Protein 7OIT (pdb70)

B-factor: mean 34.94, std 14.56, range [18.1, 99.19]

Nearest PDB structures (foldseek):
  7oit-assembly1_AAA  TM=1.004E+00  e=2.840E-57  Rattus norvegicus
  3ml6-assembly5_E  TM=9.877E-01  e=4.078E-42  Mus musculus
  6yah-assembly1_M  TM=8.805E-01  e=4.198E-39  Rattus norvegicus
  4en2-assembly2_A  TM=9.021E-01  e=4.829E-32  Mus musculus
  8d4c-assembly1_M  TM=8.591E-01  e=4.220E-31  Mus musculus

Solvent-accessible surface area: 14487 Å² total; per-residue (Å²): 130,120,24,164,138,60,3,154,73,225,110,24,19,0,43,0,20,1,31,6,37,0,19,7,40,25,7,65,148,55,105,71,77,61,22,43,0,49,8,94,0,16,0,79,0,74,0,8,9,50,0,61,0,107,4,5,9,0,5,68,107,79,83,167,157,19,8,19,23,52,106,34,83,30,37,146,18,9,84,104,82,70,17,122,93,114,57,29,6,2,0,44,0,12,47,19,118,16,40,0,1,124,10,109,0,58,109,117,26,60,33,0,2,129,13,62,29,84,29,104,106,63,70,158,49,65,1,45,2,65,0,44,0,75,3,72,16,124,87,94,44,90,0,73,124,3,30,0,68,2,13,4,5,152,45,20,64,29,31,124,37,136,33,149,93,43,168,28,133,53,54,63,110,84,50,5,0,3,0,106,4,165,136,4,21,0,127,105,116,6,34,1,27,6,67,0,68,23,91,95,84,124,178,91,96,68,68,38,1,29,2,64,6,26,0,53,22,4,0,2,6,2,83,11,111,86,0,76,4,96,6,78,187,77,110,19,29,7,156,81,11,69,10,72,6,59,30,22,0,109,21,32,118,2,46,4,110,36,139,154,164,35,47,66,65,22,168,62

Foldseek 3Di:
DQEDFFQDDPAWEKEKEKEKAWAFEAELVRRTPFIKIKIWIKMFTRHHGFKKKWWDKQDCVLVCLRFDWPDKDADPQWDVVCCVVPVITIGRHHHGMDTGMITMGGPPFQLQKDKNWDWDCDDVFKIKIKIKIAGADAQVWKKAFKKKKFAADLQFPDKDKDKPAADWDCDNVRNTIIGTHGIDGHGDMMMMIMMTGGDDDPDDDTDWIWIKIKIFAGSSSMDTDDMWIARPVVGDIPVSYHYYYTYIYIYDTYTYHD/DCVPDDDDDD

Radius of gyration: 23.47 Å; Cα contacts (8 Å, |Δi|>4): 688; chains: 2; bounding box: 66×58×37 Å

Secondary structure (P-SEA, 3-state):
cccccccccccccbbbbbbbbbbbcccccccccbbbbbbbbbbbbbcccccbbbbbccccccccccccccccccccccaaaaaaccccccccccccccccccccccccccccbbbbbbbbbccccbbbbbbbbbbcccccccccbbbbbbbbcccccccccccccbbbbbccccccbbbbbcccccccccbbbbbbbbcccccccccbbbbbbcccccccccccccccccccccccccccbbbbbbbbbbbcbbbbcc/cccccccccc

Sequence (268 aa):
GWRREGIKYRRNELFLDVLESVNLLMSPQGQVLSAHVSGRVVMKSYLSGMPECKFGMNDKIVIEQSIAIDDDCTFHQCVRLSKFDSERSISFIPPDGEFELMRYRTTKDIILPFRVIPLVREVGRTKLEVKVVIKSNFKPSLLAQKIEVRIPTPLNTSGVQVICMKGKAKYKASENAIVWKIKRMAGMKESQISAEIELLPTNDWARPPISMNFEVPFAPSGLKVRYLK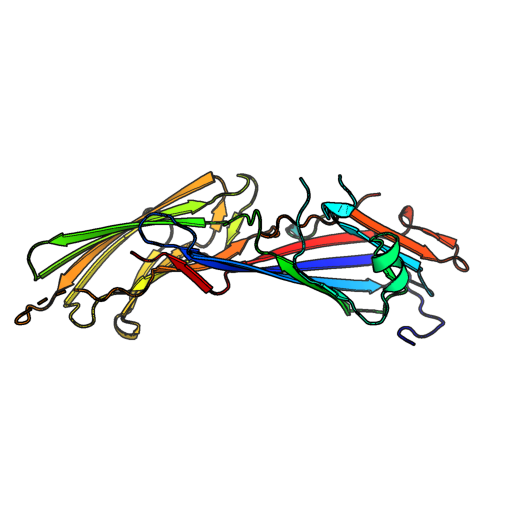VFEPKLNYSDHDVIKWVRYIGRSGIYETRCDLLAWDPLFG

Structure (mmCIF, N/CA/C/O backbone):
data_7OIT
#
_entry.id   7OIT
#
_cell.length_a   66.364
_cell.length_b   66.364
_cell.length_c   161.556
_cell.angle_alpha   90.000
_cell.angle_beta   90.000
_cell.angle_gamma   120.000
#
_symmetry.space_group_name_H-M   'P 32 2 1'
#
loop_
_entity.id
_entity.type
_entity.pdbx_description
1 polymer 'AP-2 complex subunit mu'
2 polymer 'F-BAR domain only protein 2'
3 non-polymer GLYCEROL
4 water water
#
loop_
_atom_site.group_PDB
_atom_site.id
_atom_site.type_symbol
_atom_site.label_atom_id
_atom_site.label_alt_id
_atom_site.label_comp_id
_atom_site.label_asym_id
_atom_site.label_entity_id
_atom_site.label_seq_id
_atom_site.pdbx_PDB_ins_code
_atom_site.Cartn_x
_atom_site.Cartn_y
_atom_site.Cartn_z
_atom_site.occupancy
_atom_site.B_iso_or_equiv
_atom_site.auth_seq_id
_atom_site.auth_comp_id
_atom_site.auth_asym_id
_atom_site.auth_atom_id
_atom_site.pdbx_PDB_model_num
ATOM 1 N N . GLY A 1 10 ? 40.285 9.245 -5.257 1.000 66.505 160 GLY AAA N 1
ATOM 2 C CA . GLY A 1 10 ? 40.151 10.578 -5.933 1.000 63.502 160 GLY AAA CA 1
ATOM 3 C C . GLY A 1 10 ? 40.039 11.752 -4.959 1.000 64.915 160 GLY AAA C 1
ATOM 4 O O . GLY A 1 10 ? 40.357 12.890 -5.394 1.000 67.172 160 GLY AAA O 1
ATOM 5 N N . TRP A 1 11 ? 39.638 11.515 -3.693 1.000 63.341 161 TRP AAA N 1
ATOM 6 C CA . TRP A 1 11 ? 39.206 12.576 -2.729 1.000 57.976 161 TRP AAA CA 1
ATOM 7 C C . TRP A 1 11 ? 40.293 12.944 -1.725 1.000 45.341 161 TRP AAA C 1
ATOM 8 O O . TRP A 1 11 ? 40.162 13.985 -1.017 1.000 40.329 161 TRP AAA O 1
ATOM 19 N N . ARG A 1 12 ? 41.348 12.150 -1.677 1.000 42.774 162 ARG AAA N 1
ATOM 20 C CA . ARG A 1 12 ? 42.325 12.209 -0.584 1.000 39.499 162 ARG AAA CA 1
ATOM 21 C C . ARG A 1 12 ? 43.715 11.846 -1.134 1.000 33.678 162 ARG AAA C 1
ATOM 22 O O . ARG A 1 12 ? 43.814 10.793 -1.738 1.000 37.501 162 ARG AAA O 1
ATOM 30 N N . ARG A 1 13 ? 44.716 12.681 -0.866 1.000 37.347 163 ARG AAA N 1
ATOM 31 C CA . ARG A 1 13 ? 46.130 12.404 -1.218 1.000 42.408 163 ARG AAA CA 1
ATOM 32 C C . ARG A 1 13 ? 46.679 11.337 -0.272 1.000 43.394 163 ARG AAA C 1
ATOM 33 O O . ARG A 1 13 ? 46.204 11.209 0.883 1.000 39.825 163 ARG AAA O 1
ATOM 41 N N . GLU A 1 14 ? 47.650 10.577 -0.763 1.000 43.395 164 GLU AAA N 1
ATOM 42 C CA . GLU A 1 14 ? 48.399 9.579 0.026 1.000 42.419 164 GLU AAA CA 1
ATOM 43 C C . GLU A 1 14 ? 49.373 10.328 0.922 1.000 37.915 164 GLU AAA C 1
ATOM 44 O O . GLU A 1 14 ? 49.733 11.468 0.595 1.000 40.382 164 GLU AAA O 1
ATOM 50 N N . GLY A 1 15 ? 49.762 9.723 2.039 1.000 38.649 165 GLY AAA N 1
ATOM 51 C CA . GLY A 1 15 ? 50.844 10.248 2.889 1.000 40.080 165 GLY AAA CA 1
ATOM 52 C C . GLY A 1 15 ? 50.410 11.282 3.910 1.000 40.530 165 GLY AAA C 1
ATOM 53 O O . GLY A 1 15 ? 51.315 11.932 4.509 1.000 37.967 165 GLY AAA O 1
ATOM 54 N N . ILE A 1 16 ? 49.106 11.465 4.147 1.000 34.381 166 ILE AAA N 1
ATOM 55 C CA . ILE A 1 16 ? 48.629 12.413 5.210 1.000 33.305 166 ILE AAA CA 1
ATOM 56 C C . ILE A 1 16 ? 49.033 11.877 6.588 1.000 29.786 166 ILE AAA C 1
ATOM 57 O O . ILE A 1 16 ? 48.804 10.681 6.878 1.000 31.292 166 ILE AAA O 1
ATOM 62 N N . LYS A 1 17 ? 49.601 12.743 7.418 1.000 34.664 167 LYS AAA N 1
ATOM 63 C CA . LYS A 1 17 ? 50.005 12.356 8.792 1.000 39.221 167 LYS AAA CA 1
ATOM 64 C C . LYS A 1 17 ? 49.592 13.447 9.757 1.000 33.359 167 LYS AAA C 1
ATOM 65 O O . LYS A 1 17 ? 49.888 14.634 9.490 1.000 36.912 167 LYS AAA O 1
ATOM 71 N N . TYR A 1 18 ? 48.908 13.054 10.826 1.000 33.190 168 TYR AAA N 1
ATOM 72 C CA . TYR A 1 18 ? 48.634 13.918 11.991 1.000 33.362 168 TYR AAA CA 1
ATOM 73 C C . TYR A 1 18 ? 49.102 13.206 13.252 1.000 29.403 168 TYR AAA C 1
ATOM 74 O O . TYR A 1 18 ? 48.905 12.017 13.374 1.000 34.023 168 TYR AAA O 1
ATOM 83 N N . ARG A 1 19 ? 49.678 13.972 14.177 1.000 36.024 169 ARG AAA N 1
ATOM 84 C CA . ARG A 1 19 ? 50.056 13.536 15.550 1.000 39.586 169 ARG AAA CA 1
ATOM 85 C C . ARG A 1 19 ? 48.772 13.240 16.348 1.000 36.594 169 ARG AAA C 1
ATOM 86 O O . ARG A 1 19 ? 48.754 12.337 17.185 1.000 35.563 169 ARG AAA O 1
ATOM 94 N N . ARG A 1 20 ? 47.694 13.970 16.058 1.000 34.752 170 ARG AAA N 1
ATOM 95 C CA . ARG A 1 20 ? 46.413 13.876 16.811 1.000 31.876 170 ARG AAA CA 1
ATOM 96 C C . ARG A 1 20 ? 45.282 13.533 15.813 1.000 26.332 170 ARG AAA C 1
ATOM 97 O O . ARG A 1 20 ? 44.931 14.415 15.005 1.000 31.090 170 ARG AAA O 1
ATOM 105 N N . ASN A 1 21 ? 44.841 12.288 15.798 1.000 28.009 171 ASN AAA N 1
ATOM 106 C CA . ASN A 1 21 ? 43.720 11.821 14.953 1.000 26.406 171 ASN AAA CA 1
ATOM 107 C C . ASN A 1 21 ? 42.414 12.268 15.636 1.000 23.841 171 ASN AAA C 1
ATOM 108 O O . ASN A 1 21 ? 42.121 11.816 16.768 1.000 25.155 171 ASN AAA O 1
ATOM 113 N N . GLU A 1 22 ? 41.633 13.081 14.930 1.000 24.844 172 GLU AAA N 1
ATOM 114 C CA . GLU A 1 22 ? 40.460 13.737 15.548 1.000 23.569 172 GLU AAA CA 1
ATOM 115 C C . GLU A 1 22 ? 39.454 14.083 14.456 1.000 22.585 172 GLU AAA C 1
ATOM 116 O O . GLU A 1 22 ? 39.857 14.344 13.289 1.000 23.296 172 GLU AAA O 1
ATOM 122 N N . LEU A 1 23 ? 38.169 14.065 14.823 1.000 22.883 173 LEU AAA N 1
ATOM 123 C CA . LEU A 1 23 ? 37.127 14.448 13.847 1.000 20.764 173 LEU AAA CA 1
ATOM 124 C C . LEU A 1 23 ? 36.002 15.133 14.600 1.000 21.065 173 LEU AAA C 1
ATOM 125 O O . LEU A 1 23 ? 35.808 14.895 15.804 1.000 20.399 173 LEU AAA O 1
ATOM 130 N N . PHE A 1 24 ? 35.282 15.936 13.842 1.000 21.522 174 PHE AAA N 1
ATOM 131 C CA . PHE A 1 24 ? 34.146 16.757 14.310 1.000 22.093 174 PHE AAA CA 1
ATOM 132 C C . PHE A 1 24 ? 32.996 16.611 13.304 1.000 21.301 174 PHE AAA C 1
ATOM 133 O O . PHE A 1 24 ? 33.229 16.835 12.095 1.000 24.371 174 PHE AAA O 1
ATOM 141 N N . LEU A 1 25 ? 31.808 16.235 13.783 1.000 20.825 175 LEU AAA N 1
ATOM 142 C CA . LEU A 1 25 ? 30.599 16.137 12.961 1.000 19.898 175 LEU AAA CA 1
A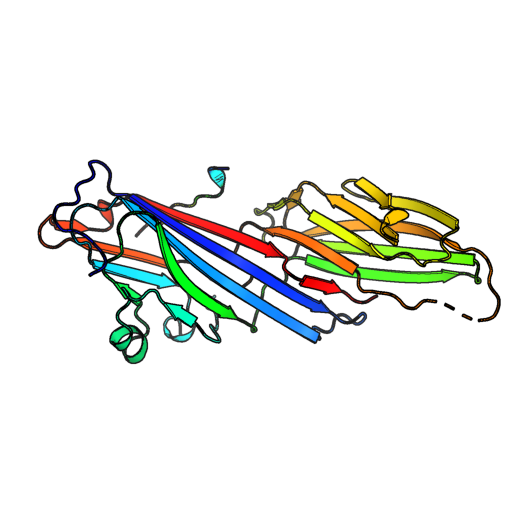TOM 143 C C . LEU A 1 25 ? 29.660 17.251 13.383 1.000 21.034 175 LEU AAA C 1
ATOM 144 O O . LEU A 1 25 ? 29.338 17.335 14.581 1.000 22.316 175 LEU AAA O 1
ATOM 149 N N . ASP A 1 26 ? 29.191 18.017 12.415 1.000 21.356 176 ASP AAA N 1
ATOM 150 C CA . ASP A 1 26 ? 28.262 19.154 12.646 1.000 22.279 176 ASP AAA CA 1
ATOM 151 C C . ASP A 1 26 ? 26.947 18.780 11.960 1.000 20.529 176 ASP AAA C 1
ATOM 152 O O . ASP A 1 26 ? 26.945 18.589 10.741 1.000 22.407 176 ASP AAA O 1
ATOM 157 N N . VAL A 1 27 ? 25.893 18.653 12.725 1.000 20.345 177 VAL AAA N 1
ATOM 158 C CA . VAL A 1 27 ? 24.537 18.350 12.256 1.000 18.648 177 VAL AAA CA 1
ATOM 159 C C . VAL A 1 27 ? 23.784 19.675 12.252 1.000 21.708 177 VAL AAA C 1
ATOM 160 O O . VAL A 1 27 ? 23.540 20.208 13.359 1.000 22.191 177 VAL AAA O 1
ATOM 164 N N . LEU A 1 28 ? 23.525 20.201 11.062 1.000 19.831 178 LEU AAA N 1
ATOM 165 C CA . LEU A 1 28 ? 22.999 21.560 10.858 1.000 19.603 178 LEU AAA CA 1
ATOM 166 C C . LEU A 1 28 ? 21.630 21.435 10.218 1.000 18.627 178 LEU AAA C 1
ATOM 167 O O . LEU A 1 28 ? 21.517 20.918 9.095 1.000 19.624 178 LEU AAA O 1
ATOM 172 N N . GLU A 1 29 ? 20.593 21.925 10.923 1.000 18.527 179 GLU AAA N 1
ATOM 173 C CA . GLU A 1 29 ? 19.225 21.734 10.430 1.000 18.968 179 GLU AAA CA 1
ATOM 174 C C . GLU A 1 29 ? 18.480 23.072 10.463 1.000 19.535 179 GLU AAA C 1
ATOM 175 O O . GLU A 1 29 ? 18.676 23.845 11.386 1.000 21.534 179 GLU AAA O 1
ATOM 181 N N . SER A 1 30 ? 17.617 23.224 9.487 1.000 19.919 180 SER AAA N 1
ATOM 182 C CA . SER A 1 30 ? 16.643 24.335 9.397 1.000 22.125 180 SER AAA CA 1
ATOM 183 C C . SER A 1 30 ? 15.248 23.740 9.535 1.000 20.428 180 SER AAA C 1
ATOM 184 O O . SER A 1 30 ? 14.860 22.853 8.747 1.000 20.607 180 SER AAA O 1
ATOM 187 N N . VAL A 1 31 ? 14.474 24.215 10.518 1.000 20.413 181 VAL AAA N 1
ATOM 188 C CA . VAL A 1 31 ? 13.109 23.710 10.727 1.000 18.719 181 VAL AAA CA 1
ATOM 189 C C . VAL A 1 31 ? 12.115 24.802 10.261 1.000 18.947 181 VAL AAA C 1
ATOM 190 O O . VAL A 1 31 ? 12.284 25.994 10.580 1.000 20.467 181 VAL AAA O 1
ATOM 194 N N . ASN A 1 32 ? 11.162 24.331 9.496 1.000 20.174 182 ASN AAA N 1
ATOM 195 C CA . ASN A 1 32 ? 10.180 25.202 8.797 1.000 20.583 182 ASN AAA CA 1
ATOM 196 C C . ASN A 1 32 ? 8.789 24.775 9.191 1.000 18.363 182 ASN AAA C 1
ATOM 197 O O . ASN A 1 32 ? 8.544 23.575 9.295 1.000 19.308 182 ASN AAA O 1
ATOM 202 N N . LEU A 1 33 ? 7.874 25.750 9.352 1.000 20.394 183 LEU AAA N 1
ATOM 203 C CA . LEU A 1 33 ? 6.511 25.486 9.792 1.000 19.415 183 LEU AAA CA 1
ATOM 204 C C . LEU A 1 33 ? 5.589 26.557 9.209 1.000 18.518 183 LEU AAA C 1
ATOM 205 O O . LEU A 1 33 ? 5.967 27.715 9.181 1.000 21.401 183 LEU AAA O 1
ATOM 210 N N . LEU A 1 34 ? 4.406 26.101 8.818 1.000 20.576 184 LEU AAA N 1
ATOM 211 C CA . LEU A 1 34 ? 3.217 26.994 8.676 1.000 22.093 184 LEU AAA CA 1
ATOM 212 C C . LEU A 1 34 ? 2.119 26.368 9.496 1.000 20.095 184 LEU AAA C 1
ATOM 213 O O . LEU A 1 34 ? 1.655 25.246 9.197 1.000 21.014 184 LEU AAA O 1
ATOM 218 N N . MET A 1 35 ? 1.683 27.084 10.537 1.000 21.821 185 MET AAA N 1
ATOM 219 C CA . MET A 1 35 ? 0.634 26.622 11.449 1.000 21.980 185 MET AAA CA 1
ATOM 220 C C . MET A 1 35 ? -0.631 27.505 11.276 1.000 21.207 185 MET AAA C 1
ATOM 221 O O . MET A 1 35 ? -0.490 28.741 11.159 1.000 24.872 185 MET AAA O 1
ATOM 226 N N . SER A 1 36 ? -1.779 26.859 11.266 1.000 26.776 186 SER AAA N 1
ATOM 227 C CA . SER A 1 36 ? -3.096 27.558 11.217 1.000 30.036 186 SER AAA CA 1
ATOM 228 C C . SER A 1 36 ? -3.338 28.212 12.569 1.000 36.733 186 SER AAA C 1
ATOM 229 O O . SER A 1 36 ? -2.681 27.895 13.554 1.000 33.358 186 SER AAA O 1
ATOM 232 N N . PRO A 1 37 ? -4.298 29.149 12.668 1.000 38.242 187 PRO AAA N 1
ATOM 233 C CA . PRO A 1 37 ? -4.667 29.684 13.978 1.000 41.472 187 PRO AAA CA 1
ATOM 234 C C . PRO A 1 37 ? -5.318 28.609 14.866 1.000 40.100 187 PRO AAA C 1
ATOM 235 O O . PRO A 1 37 ? -5.279 28.808 16.042 1.000 55.353 187 PRO AAA O 1
ATOM 239 N N . GLN A 1 38 ? -5.848 27.515 14.318 1.000 44.787 188 GLN AAA N 1
ATOM 240 C CA . GLN A 1 38 ? -6.471 26.426 15.127 1.000 49.874 188 GLN AAA CA 1
ATOM 241 C C . GLN A 1 38 ? -5.422 25.377 15.534 1.000 50.611 188 GLN AAA C 1
ATOM 242 O O . GLN A 1 38 ? -5.847 24.263 15.887 1.000 46.617 188 GLN AAA O 1
ATOM 248 N N . GLY A 1 39 ? -4.119 25.690 15.474 1.000 43.813 189 GLY AAA N 1
ATOM 249 C CA . GLY A 1 39 ? -3.041 24.730 15.786 1.000 41.735 189 GLY AAA CA 1
ATOM 250 C C . GLY A 1 39 ? -3.007 23.547 14.823 1.000 39.309 189 GLY AAA C 1
ATOM 251 O O . GLY A 1 39 ? -2.559 22.464 15.239 1.000 35.995 189 GLY AAA O 1
ATOM 252 N N . GLN A 1 40 ? -3.401 23.719 13.557 1.000 33.765 190 GLN AAA N 1
ATOM 253 C CA . GLN A 1 40 ? -3.205 22.668 12.539 1.000 34.943 190 GLN AAA CA 1
ATOM 254 C C . GLN A 1 40 ? -1.879 22.915 11.794 1.000 27.374 190 GLN AAA C 1
ATOM 255 O O . GLN A 1 40 ? -1.656 24.007 11.304 1.000 27.728 190 GLN AAA O 1
ATOM 261 N N . VAL A 1 41 ? -1.045 21.892 11.663 1.000 27.807 191 VAL AAA N 1
ATOM 262 C CA . VAL A 1 41 ? 0.200 22.055 10.862 1.000 24.993 191 VAL AAA CA 1
ATOM 263 C C . VAL A 1 41 ? -0.227 22.062 9.384 1.000 23.687 191 VAL AAA C 1
ATOM 264 O O . VAL A 1 41 ? -0.660 20.984 8.880 1.000 26.540 191 VAL AAA O 1
ATOM 268 N N . LEU A 1 42 ? -0.053 23.179 8.711 1.000 23.816 192 LEU AAA N 1
ATOM 269 C CA . LEU A 1 42 ? -0.374 23.237 7.272 1.000 23.810 192 LEU AAA CA 1
ATOM 270 C C . LEU A 1 42 ? 0.824 22.718 6.463 1.000 25.141 192 LEU AAA C 1
ATOM 271 O O . LEU A 1 42 ? 0.616 22.040 5.424 1.000 24.544 192 LEU AAA O 1
ATOM 276 N N . SER A 1 43 ? 2.030 22.989 6.939 1.000 22.618 193 SER AAA N 1
ATOM 277 C CA . SER A 1 43 ? 3.263 22.483 6.294 1.000 21.946 193 SER AAA CA 1
ATOM 278 C C . SER A 1 43 ? 4.353 22.468 7.337 1.000 21.874 193 SER AAA C 1
ATOM 279 O O . SER A 1 43 ? 4.319 23.298 8.241 1.000 21.692 193 SER AAA O 1
ATOM 282 N N . ALA A 1 44 ? 5.293 21.535 7.193 1.000 22.647 194 ALA AAA N 1
ATOM 283 C CA . ALA A 1 44 ? 6.499 21.560 8.009 1.000 19.267 194 ALA AAA CA 1
ATOM 284 C C . ALA A 1 44 ? 7.554 20.724 7.310 1.000 19.629 194 ALA AAA C 1
ATOM 285 O O . ALA A 1 44 ? 7.233 19.652 6.803 1.000 23.266 194 ALA AAA O 1
ATOM 287 N N . HIS A 1 45 ? 8.786 21.131 7.414 1.000 20.594 195 HIS AAA N 1
ATOM 288 C CA . HIS A 1 45 ? 9.883 20.246 6.982 1.000 19.653 195 HIS AAA CA 1
ATOM 289 C C . HIS A 1 45 ? 11.146 20.682 7.690 1.000 19.085 195 HIS AAA C 1
ATOM 290 O O . HIS A 1 45 ? 11.299 21.873 8.109 1.000 19.684 195 HIS AAA O 1
ATOM 297 N N . VAL A 1 46 ? 12.111 19.770 7.647 1.000 19.369 196 VAL AAA N 1
ATOM 298 C CA . VAL A 1 46 ? 13.495 20.013 8.052 1.000 19.577 196 VAL AAA CA 1
ATOM 299 C C . VAL A 1 46 ? 14.409 19.781 6.841 1.000 20.029 196 VAL AAA C 1
ATOM 300 O O . VAL A 1 46 ? 14.259 18.712 6.238 1.000 21.854 196 VAL AAA O 1
ATOM 304 N N . SER A 1 47 ? 15.277 20.748 6.590 1.000 20.032 197 SER AAA N 1
ATOM 305 C CA . SER A 1 47 ? 16.419 20.649 5.659 1.000 20.992 197 SER AAA CA 1
ATOM 306 C C . SER A 1 47 ? 17.645 20.439 6.517 1.000 20.599 197 SER AAA C 1
ATOM 307 O O . SER A 1 47 ? 17.905 21.312 7.334 1.000 22.163 197 SER AAA O 1
ATOM 310 N N . GLY A 1 48 ? 18.368 19.325 6.313 1.000 20.756 198 GLY AAA N 1
ATOM 311 C CA . GLY A 1 48 ? 19.573 19.096 7.114 1.000 20.581 198 GLY AAA CA 1
ATOM 312 C C . GLY A 1 48 ? 20.825 18.800 6.306 1.000 21.016 198 GLY AAA C 1
ATOM 313 O O . GLY A 1 48 ? 20.733 18.418 5.138 1.000 20.962 198 GLY AAA O 1
ATOM 314 N N . ARG A 1 49 ? 21.955 18.970 6.949 1.000 21.023 199 ARG AAA N 1
ATOM 315 C CA . ARG A 1 49 ? 23.210 18.462 6.391 1.000 22.091 199 ARG AAA CA 1
ATOM 316 C C . ARG A 1 49 ? 2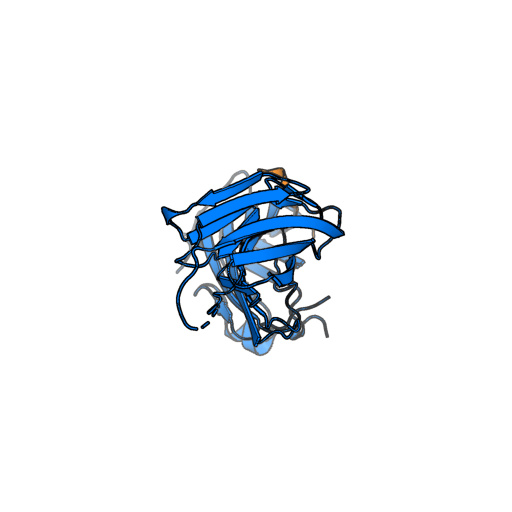4.131 18.064 7.516 1.000 22.418 199 ARG AAA C 1
ATOM 317 O O . ARG A 1 49 ? 24.036 18.558 8.647 1.000 21.383 199 ARG AAA O 1
ATOM 325 N N . VAL A 1 50 ? 25.003 17.112 7.183 1.000 19.660 200 VAL AAA N 1
ATOM 326 C CA . VAL A 1 50 ? 26.092 16.707 8.109 1.000 19.074 200 VAL AAA CA 1
ATOM 327 C C . VAL A 1 50 ? 27.413 17.159 7.491 1.000 18.824 200 VAL AAA C 1
ATOM 328 O O . VAL A 1 50 ? 27.735 16.727 6.334 1.000 21.054 200 VAL AAA O 1
ATOM 332 N N . VAL A 1 51 ? 28.145 17.988 8.197 1.000 19.996 201 VAL AAA N 1
ATOM 333 C CA . VAL A 1 51 ? 29.498 18.431 7.806 1.000 22.872 201 VAL AAA CA 1
ATOM 334 C C . VAL A 1 51 ? 30.490 17.657 8.658 1.000 22.594 201 VAL AAA C 1
ATOM 335 O O . VAL A 1 51 ? 30.361 17.656 9.891 1.000 21.705 201 VAL AAA O 1
ATOM 339 N N . MET A 1 52 ? 31.494 17.083 8.005 1.000 22.048 202 MET AAA N 1
ATOM 340 C CA . MET A 1 52 ? 32.548 16.347 8.719 1.000 21.814 202 MET AAA CA 1
ATOM 341 C C . MET A 1 52 ? 33.844 17.127 8.537 1.000 23.396 202 MET AAA C 1
ATOM 342 O O . MET A 1 52 ? 34.150 17.563 7.403 1.000 23.993 202 MET AAA O 1
ATOM 347 N N . LYS A 1 53 ? 34.530 17.391 9.628 1.000 23.106 203 LYS AAA N 1
ATOM 348 C CA . LYS A 1 53 ? 35.882 17.998 9.592 1.000 24.037 203 LYS AAA CA 1
ATOM 349 C C . LYS A 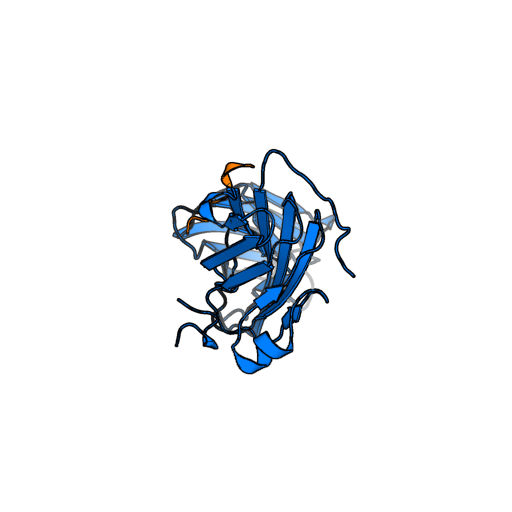1 53 ? 36.794 16.989 10.261 1.000 25.915 203 LYS AAA C 1
ATOM 350 O O . LYS A 1 53 ? 36.547 16.624 11.420 1.000 25.399 203 LYS AAA O 1
ATOM 356 N N . SER A 1 54 ? 37.782 16.461 9.538 1.000 26.057 204 SER AAA N 1
ATOM 357 C CA . SER A 1 54 ? 38.662 15.444 10.154 1.000 27.327 204 SER AAA CA 1
ATOM 358 C C . SER A 1 54 ? 40.136 15.707 9.856 1.000 26.226 204 SER AAA C 1
ATOM 359 O O . SER A 1 54 ? 40.462 16.284 8.811 1.000 27.506 204 SER AAA O 1
ATOM 362 N N . TYR A 1 55 ? 40.946 15.245 10.807 1.000 26.263 205 TYR AAA N 1
ATOM 363 C CA . TYR A 1 55 ? 42.428 15.259 10.783 1.000 29.562 205 TYR AAA CA 1
ATOM 364 C C . TYR A 1 55 ? 42.789 13.822 11.079 1.000 25.610 205 TYR AAA C 1
ATOM 365 O O . TYR A 1 55 ? 42.958 13.502 12.262 1.000 25.996 205 TYR AAA O 1
ATOM 374 N N . LEU A 1 56 ? 42.689 12.971 10.081 1.000 26.326 206 LEU AAA N 1
ATOM 375 C CA . LEU A 1 56 ? 42.944 11.526 10.250 1.000 26.073 206 LEU AAA CA 1
ATOM 376 C C . LEU A 1 56 ? 44.160 11.139 9.406 1.000 26.732 206 LEU AAA C 1
ATOM 377 O O . LEU A 1 56 ? 44.200 11.458 8.247 1.000 28.962 206 LEU AAA O 1
ATOM 382 N N . SER A 1 57 ? 45.117 10.457 10.014 1.000 28.303 207 SER AAA N 1
ATOM 383 C CA . SER A 1 57 ? 46.307 9.935 9.292 1.000 28.498 207 SER AAA CA 1
ATOM 384 C C . SER A 1 57 ? 45.903 8.913 8.229 1.000 28.154 207 SER AAA C 1
ATOM 385 O O . SER A 1 57 ? 45.000 8.063 8.456 1.000 26.770 207 SER AAA O 1
ATOM 388 N N . GLY A 1 58 ? 46.621 8.892 7.101 1.000 30.441 208 GLY AAA N 1
ATOM 389 C CA . GLY A 1 58 ? 46.498 7.782 6.145 1.000 31.220 208 GLY AAA CA 1
ATOM 390 C C . GLY A 1 58 ? 45.205 7.828 5.345 1.000 28.471 208 GLY AAA C 1
ATOM 391 O O . GLY A 1 58 ? 44.830 8.920 4.919 1.000 29.104 208 GLY AAA O 1
ATOM 392 N N . MET A 1 59 ? 44.585 6.670 5.144 1.000 27.391 209 MET AAA N 1
ATOM 393 C CA . MET A 1 59 ? 43.467 6.443 4.212 1.000 31.565 209 MET AAA CA 1
ATOM 394 C C . MET A 1 59 ? 42.410 5.696 5.006 1.000 31.211 209 MET AAA C 1
ATOM 395 O O . MET A 1 59 ? 42.116 4.530 4.778 1.000 31.339 209 MET AAA O 1
ATOM 400 N N . PRO A 1 60 ? 41.791 6.401 5.986 1.000 28.661 210 PRO AAA N 1
ATOM 401 C CA . PRO A 1 60 ? 40.848 5.766 6.903 1.000 28.453 210 PRO AAA CA 1
ATOM 402 C C . PRO A 1 60 ? 39.538 5.379 6.208 1.000 30.762 210 PRO AAA C 1
ATOM 403 O O . PRO A 1 60 ? 38.896 6.222 5.544 1.000 29.285 210 PRO AAA O 1
ATOM 407 N N . GLU A 1 61 ? 39.121 4.146 6.457 1.000 26.921 211 GLU AAA N 1
ATOM 408 C CA . GLU A 1 61 ? 37.812 3.595 6.068 1.000 28.615 211 GLU AAA CA 1
ATOM 409 C C . GLU A 1 61 ? 36.802 3.942 7.154 1.000 28.212 211 GLU AAA C 1
ATOM 410 O O . GLU A 1 61 ? 36.946 3.509 8.313 1.000 27.063 211 GLU AAA O 1
ATOM 416 N N . CYS A 1 62 ? 35.806 4.751 6.802 1.000 25.542 212 CYS AAA N 1
ATOM 417 C CA . CYS A 1 62 ? 34.856 5.275 7.812 1.000 24.758 212 CYS AAA CA 1
ATOM 418 C C . CYS A 1 62 ? 33.447 4.749 7.587 1.000 26.153 212 CYS AAA C 1
ATOM 419 O O . CYS A 1 62 ? 33.067 4.437 6.449 1.000 26.155 212 CYS AAA O 1
ATOM 422 N N . LYS A 1 63 ? 32.664 4.689 8.658 1.000 25.325 213 LYS AAA N 1
ATOM 423 C CA . LYS A 1 63 ? 31.230 4.357 8.599 1.000 25.809 213 LYS AAA CA 1
ATOM 424 C C . LYS A 1 63 ? 30.465 5.319 9.488 1.000 28.448 213 LYS AAA C 1
ATOM 425 O O . LYS A 1 63 ? 30.876 5.534 10.645 1.000 25.636 213 LYS AAA O 1
ATOM 431 N N . PHE A 1 64 ? 29.393 5.919 8.964 1.000 25.051 214 PHE AAA N 1
ATOM 432 C CA . PHE A 1 64 ? 28.587 6.897 9.703 1.000 24.898 214 PHE AAA CA 1
ATOM 433 C C . PHE A 1 64 ? 27.256 6.260 10.045 1.000 24.554 214 PHE AAA C 1
ATOM 434 O O . PHE A 1 64 ? 26.565 5.746 9.181 1.000 28.169 214 PHE AAA O 1
ATOM 442 N N . GLY A 1 65 ? 26.942 6.262 11.323 1.000 23.694 215 GLY AAA N 1
ATOM 443 C CA . GLY A 1 65 ? 25.720 5.659 11.823 1.000 25.390 215 GLY AAA CA 1
ATOM 444 C C . GLY A 1 65 ? 24.822 6.683 12.452 1.000 23.503 215 GLY AAA C 1
ATOM 445 O O . GLY A 1 65 ? 25.263 7.429 13.317 1.000 25.220 215 GLY AAA O 1
ATOM 446 N N . MET A 1 66 ? 23.565 6.622 12.087 1.000 24.645 216 MET AAA N 1
ATOM 447 C CA . MET A 1 66 ? 22.549 7.493 12.703 1.000 23.964 216 MET AAA CA 1
ATOM 448 C C . MET A 1 66 ? 21.311 6.677 13.041 1.000 25.988 216 MET AAA C 1
ATOM 449 O O . MET A 1 66 ? 21.246 5.479 12.693 1.000 26.699 216 MET AAA O 1
ATOM 454 N N . ASN A 1 67 ? 20.328 7.303 13.702 1.000 24.557 217 ASN AAA N 1
ATOM 455 C CA . ASN A 1 67 ? 19.065 6.638 14.110 1.000 25.246 217 ASN AAA CA 1
ATOM 456 C C . ASN A 1 67 ? 18.037 6.633 12.970 1.000 28.414 217 ASN AAA C 1
ATOM 457 O O . ASN A 1 67 ? 16.857 6.995 13.186 1.000 28.893 217 ASN AAA O 1
ATOM 462 N N . ASP A 1 68 ? 18.430 6.123 11.809 1.000 28.649 218 ASP AAA N 1
ATOM 463 C CA . ASP A 1 68 ? 17.563 5.879 10.628 1.000 32.224 218 ASP AAA CA 1
ATOM 464 C C . ASP A 1 68 ? 16.575 4.724 10.951 1.000 32.709 218 ASP AAA C 1
ATOM 465 O O . ASP A 1 68 ? 17.056 3.658 11.336 1.000 33.255 218 ASP AAA O 1
ATOM 470 N N . LYS A 1 69 ? 15.257 4.930 10.846 1.000 41.708 219 LYS AAA N 1
ATOM 471 C CA . LYS A 1 69 ? 14.195 3.875 11.055 1.000 45.791 219 LYS AAA CA 1
ATOM 472 C C . LYS A 1 69 ? 14.544 2.523 10.427 1.000 49.680 219 LYS AAA C 1
ATOM 473 O O . LYS A 1 69 ? 14.275 1.490 11.065 1.000 45.473 219 LYS AAA O 1
ATOM 479 N N . ILE A 1 70 ? 15.060 2.537 9.197 1.000 51.137 220 ILE AAA N 1
ATOM 480 C CA . ILE A 1 70 ? 15.346 1.315 8.381 1.000 51.682 220 ILE AAA CA 1
ATOM 481 C C . ILE A 1 70 ? 16.341 0.404 9.111 1.000 56.488 220 ILE AAA C 1
ATOM 482 O O . ILE A 1 70 ? 16.220 -0.831 8.958 1.000 55.323 220 ILE AAA O 1
ATOM 487 N N . VAL A 1 71 ? 17.309 0.961 9.847 1.000 51.500 221 VAL AAA N 1
ATOM 488 C CA . VAL A 1 71 ? 18.338 0.132 10.548 1.000 56.983 221 VAL AAA CA 1
ATOM 489 C C . VAL A 1 71 ? 17.900 -0.163 11.991 1.000 62.793 221 VAL AAA C 1
ATOM 490 O O . VAL A 1 71 ? 18.451 -1.155 12.553 1.000 49.359 221 VAL AAA O 1
ATOM 494 N N . ILE A 1 72 ? 16.972 0.639 12.550 1.000 64.727 222 ILE AAA N 1
ATOM 495 C CA . ILE A 1 72 ? 16.474 0.544 13.961 1.000 73.195 222 ILE AAA CA 1
ATOM 496 C C . ILE A 1 72 ? 15.003 0.086 13.924 1.000 75.240 222 ILE AAA C 1
ATOM 497 O O . ILE A 1 72 ? 14.179 0.714 14.594 1.000 89.805 222 ILE AAA O 1
ATOM 502 N N . GLU A 1 73 ? 14.678 -0.964 13.162 1.000 86.302 223 GLU AAA N 1
ATOM 503 C CA . GLU A 1 73 ? 13.326 -1.591 13.136 1.000 88.826 223 GLU AAA CA 1
ATOM 504 C C . GLU A 1 73 ? 13.429 -2.953 12.444 1.000 87.968 223 GLU AAA C 1
ATOM 505 O O . GLU A 1 73 ? 13.946 -2.955 11.313 1.000 92.343 223 GLU AAA O 1
ATOM 511 N N . GLN A 1 89 ? 14.081 5.610 19.601 1.000 63.242 239 GLN AAA N 1
ATOM 512 C CA . GLN A 1 89 ? 13.730 6.852 18.861 1.000 53.808 239 GLN AAA CA 1
ATOM 513 C C . GLN A 1 89 ? 14.504 6.922 17.527 1.000 52.179 239 GLN AAA C 1
ATOM 514 O O . GLN A 1 89 ? 15.691 7.242 17.528 1.000 44.720 239 GLN AAA O 1
ATOM 520 N N . SER A 1 90 ? 13.864 6.577 16.415 1.000 48.381 240 SER AAA N 1
ATOM 521 C CA . SER A 1 90 ? 14.477 6.578 15.064 1.000 47.041 240 SER AAA CA 1
ATOM 522 C C . SER A 1 90 ? 13.667 7.482 14.134 1.000 43.736 240 SER AAA C 1
ATOM 523 O O . SER A 1 90 ? 12.466 7.716 14.427 1.000 39.619 240 SER AAA O 1
ATOM 526 N N . ILE A 1 91 ? 14.280 7.921 13.022 1.000 37.812 241 ILE AAA N 1
ATOM 527 C CA . ILE A 1 91 ? 13.709 8.964 12.122 1.000 41.182 241 ILE AAA CA 1
ATOM 528 C C . ILE A 1 91 ? 13.592 8.509 10.680 1.000 38.901 241 ILE AAA C 1
ATOM 529 O O . ILE A 1 91 ? 14.461 7.796 10.219 1.000 38.956 241 ILE AAA O 1
ATOM 534 N N . ALA A 1 92 ? 12.564 9.048 10.023 1.000 40.123 242 ALA AAA N 1
ATOM 535 C CA . ALA A 1 92 ? 12.233 8.880 8.598 1.000 36.473 242 ALA AAA CA 1
ATOM 536 C C . ALA A 1 92 ? 12.912 9.990 7.782 1.000 30.037 242 ALA AAA C 1
ATOM 537 O O . ALA A 1 92 ? 12.494 11.146 7.779 1.000 32.408 242 ALA AAA O 1
ATOM 539 N N . ILE A 1 93 ? 13.913 9.595 7.018 1.000 29.417 243 ILE AAA N 1
ATOM 540 C CA . ILE A 1 93 ? 14.528 10.446 5.973 1.000 31.780 243 ILE AAA CA 1
ATOM 541 C C . ILE A 1 93 ? 13.677 10.383 4.711 1.000 31.484 243 ILE AAA C 1
ATOM 542 O O . ILE A 1 93 ? 13.580 9.292 4.133 1.000 31.452 243 ILE AAA O 1
ATOM 547 N N . ASP A 1 94 ? 13.155 11.502 4.234 1.000 27.341 244 ASP AAA N 1
ATOM 548 C CA . ASP A 1 94 ? 12.323 11.438 3.003 1.000 30.716 244 ASP AAA CA 1
ATOM 549 C C . ASP A 1 94 ? 13.242 11.256 1.803 1.000 35.296 244 ASP AAA C 1
ATOM 550 O O . ASP A 1 94 ? 12.880 10.494 0.896 1.000 33.370 244 ASP AAA O 1
ATOM 555 N N . ASP A 1 95 ? 14.336 12.001 1.774 1.000 28.867 245 ASP AAA N 1
ATOM 556 C CA A ASP A 1 95 ? 15.278 12.012 0.633 0.500 30.268 245 ASP AAA CA 1
ATOM 557 C CA B ASP A 1 95 ? 15.289 11.966 0.649 0.500 30.228 245 ASP AAA CA 1
ATOM 558 C C . ASP A 1 95 ? 16.646 12.438 1.170 1.000 29.803 245 ASP AAA C 1
ATOM 559 O O . ASP A 1 95 ? 16.715 13.248 2.149 1.000 25.916 245 ASP AAA O 1
ATOM 568 N N . CYS A 1 96 ? 17.693 11.891 0.592 1.000 24.918 246 CYS AAA N 1
ATOM 569 C CA . CYS A 1 96 ? 19.036 12.308 0.989 1.000 23.025 246 CYS AAA CA 1
ATOM 570 C C . CYS A 1 96 ? 19.969 12.108 -0.185 1.000 22.759 246 CYS AAA C 1
ATOM 571 O O . CYS A 1 96 ? 19.718 11.152 -1.013 1.000 26.573 246 CYS AAA O 1
ATOM 574 N N . THR A 1 97 ? 21.027 12.864 -0.172 1.000 21.670 247 THR AAA N 1
ATOM 575 C CA . THR A 1 97 ? 22.179 12.619 -1.061 1.000 23.738 247 THR AAA CA 1
ATOM 576 C C . THR A 1 97 ? 23.453 12.686 -0.241 1.000 24.413 247 THR AAA C 1
ATOM 577 O O . THR A 1 97 ? 23.502 13.276 0.850 1.000 22.799 247 THR AAA O 1
ATOM 581 N N . PHE A 1 98 ? 24.511 12.181 -0.851 1.000 24.032 248 PHE AAA N 1
ATOM 582 C CA . PHE A 1 98 ? 25.803 12.050 -0.173 1.000 24.756 248 PHE AAA CA 1
ATOM 583 C C . PHE A 1 98 ? 26.903 12.608 -1.040 1.000 26.056 248 PHE AAA C 1
ATOM 584 O O . PHE A 1 98 ? 26.800 12.600 -2.275 1.000 23.539 248 PHE AAA O 1
ATOM 592 N N . HIS A 1 99 ? 27.969 12.990 -0.382 1.000 22.564 249 HIS AAA N 1
ATOM 593 C CA . HIS A 1 99 ? 29.275 13.285 -1.003 1.000 23.648 249 HIS AAA CA 1
ATOM 594 C C . HIS A 1 99 ? 29.674 12.103 -1.898 1.000 23.411 249 HIS AAA C 1
ATOM 595 O O . HIS A 1 99 ? 29.303 10.960 -1.598 1.000 22.972 249 HIS AAA O 1
ATOM 602 N N . GLN A 1 100 ? 30.384 12.430 -2.969 1.000 25.552 250 GLN AAA N 1
ATOM 603 C CA . GLN A 1 100 ? 30.845 11.400 -3.942 1.000 28.249 250 GLN AAA CA 1
ATOM 604 C C . GLN A 1 100 ? 31.650 10.314 -3.232 1.000 26.369 250 GLN AAA C 1
ATOM 605 O O . GLN A 1 100 ? 31.646 9.190 -3.726 1.000 30.802 250 GLN AAA O 1
ATOM 611 N N . CYS A 1 101 ? 32.309 10.593 -2.117 1.000 27.068 251 CYS AAA N 1
ATOM 612 C CA . CYS A 1 101 ? 33.140 9.565 -1.414 1.000 26.478 251 CYS AAA CA 1
ATOM 613 C C . CYS A 1 101 ? 32.284 8.399 -0.891 1.000 27.709 251 CYS AAA C 1
ATOM 614 O O . CYS A 1 101 ? 32.815 7.320 -0.671 1.000 28.042 251 CYS AAA O 1
ATOM 617 N N . VAL A 1 102 ? 30.976 8.548 -0.696 1.000 24.543 252 VAL AAA N 1
ATOM 618 C CA . VAL A 1 102 ? 30.119 7.515 -0.112 1.000 25.219 252 VAL AAA CA 1
ATOM 619 C C . VAL A 1 102 ? 29.808 6.422 -1.143 1.000 29.822 252 VAL AAA C 1
ATOM 620 O O . VAL A 1 102 ? 29.485 6.761 -2.300 1.000 25.974 252 VAL AAA O 1
ATOM 624 N N . ARG A 1 103 ? 29.878 5.170 -0.704 1.000 30.639 253 ARG AAA N 1
ATOM 625 C CA . ARG A 1 103 ? 29.579 3.975 -1.531 1.000 30.358 253 ARG AAA CA 1
ATOM 626 C C . ARG A 1 103 ? 28.070 3.800 -1.632 1.000 29.538 253 ARG AAA C 1
ATOM 627 O O . ARG A 1 103 ? 27.447 3.197 -0.767 1.000 29.842 253 ARG AAA O 1
ATOM 635 N N . LEU A 1 104 ? 27.463 4.312 -2.712 1.000 32.653 254 LEU AAA N 1
ATOM 636 C CA . LEU A 1 104 ? 25.973 4.279 -2.816 1.000 34.713 254 LEU AAA CA 1
ATOM 637 C C . LEU A 1 104 ? 25.440 2.861 -2.891 1.000 38.035 254 LEU AAA C 1
ATOM 638 O O . LEU A 1 104 ? 24.329 2.620 -2.360 1.000 35.662 254 LEU AAA O 1
ATOM 643 N N . SER A 1 105 ? 26.202 1.934 -3.491 1.000 37.823 255 SER AAA N 1
ATOM 644 C CA . SER A 1 105 ? 25.792 0.506 -3.600 1.000 43.240 255 SER AAA CA 1
ATOM 645 C C . SER A 1 105 ? 25.497 -0.054 -2.202 1.000 42.937 255 SER AAA C 1
ATOM 646 O O . SER A 1 105 ? 24.495 -0.776 -2.029 1.000 42.015 255 SER AAA O 1
ATOM 649 N N . LYS A 1 106 ? 26.345 0.270 -1.227 1.000 41.856 256 LYS AAA N 1
ATOM 650 C CA . LYS A 1 106 ? 26.213 -0.265 0.145 1.000 40.446 256 LYS AAA CA 1
ATOM 651 C C . LYS A 1 106 ? 25.062 0.440 0.862 1.000 37.274 256 LYS AAA C 1
ATOM 652 O O . LYS A 1 106 ? 24.402 -0.210 1.693 1.000 38.995 256 LYS AAA O 1
ATOM 658 N N . PHE A 1 107 ? 24.834 1.727 0.589 1.000 35.744 257 PHE AAA N 1
ATOM 659 C CA . PHE A 1 107 ? 23.652 2.431 1.158 1.000 36.027 257 PHE AAA CA 1
ATOM 660 C C . PHE A 1 107 ? 22.344 1.824 0.605 1.000 35.596 257 PHE AAA C 1
ATOM 661 O O . PHE A 1 107 ? 21.386 1.609 1.396 1.000 36.346 257 PHE AAA O 1
ATOM 669 N N . ASP A 1 108 ? 22.287 1.540 -0.702 1.000 41.806 258 ASP AAA N 1
ATOM 670 C CA . ASP A 1 108 ? 21.117 0.856 -1.326 1.000 48.127 258 ASP AAA CA 1
ATOM 671 C C . ASP A 1 108 ? 20.972 -0.559 -0.744 1.000 45.327 258 ASP AAA C 1
ATOM 672 O O . ASP A 1 108 ? 19.883 -0.892 -0.304 1.000 55.589 258 ASP AAA O 1
ATOM 677 N N . SER A 1 109 ? 22.034 -1.364 -0.705 1.000 47.328 259 SER AAA N 1
ATOM 678 C CA . SER A 1 109 ? 21.962 -2.798 -0.315 1.000 49.242 259 SER AAA CA 1
ATOM 679 C C . SER A 1 109 ? 21.808 -2.979 1.211 1.000 53.945 259 SER AAA C 1
ATOM 680 O O . SER A 1 109 ? 20.968 -3.813 1.605 1.000 53.117 259 SER AAA O 1
ATOM 683 N N . GLU A 1 110 ? 22.560 -2.235 2.046 1.000 53.149 260 GLU AAA N 1
ATOM 684 C CA . GLU A 1 110 ? 22.634 -2.433 3.533 1.000 50.297 260 GLU AAA CA 1
ATOM 685 C C . GLU A 1 110 ? 22.098 -1.236 4.331 1.000 45.495 260 GLU AAA C 1
ATOM 686 O O . GLU A 1 110 ? 21.927 -1.393 5.546 1.000 39.215 260 GLU AAA O 1
ATOM 692 N N . ARG A 1 111 ? 21.949 -0.059 3.725 1.000 39.325 261 ARG AAA N 1
ATOM 693 C CA . ARG A 1 111 ? 21.631 1.190 4.466 1.000 39.173 261 ARG AAA CA 1
ATOM 694 C C . ARG A 1 111 ? 22.841 1.548 5.333 1.000 39.062 261 ARG AAA C 1
ATOM 695 O O . ARG A 1 111 ? 22.715 2.246 6.348 1.000 37.159 261 ARG AAA O 1
ATOM 703 N N . SER A 1 112 ? 24.004 1.181 4.863 1.000 33.164 262 SER AAA N 1
ATOM 704 C CA . SER A 1 112 ? 25.294 1.530 5.498 1.000 34.781 262 SER AAA CA 1
ATOM 705 C C . SER A 1 112 ? 25.879 2.748 4.779 1.000 29.900 262 SER AAA C 1
ATOM 706 O O . SER A 1 112 ? 25.754 2.869 3.542 1.000 32.594 262 SER AAA O 1
ATOM 709 N N . ILE A 1 113 ? 26.488 3.668 5.523 1.000 27.231 263 ILE AAA N 1
ATOM 710 C CA . ILE A 1 113 ? 27.147 4.870 4.960 1.000 25.400 263 ILE AAA CA 1
ATOM 711 C C . ILE A 1 113 ? 28.656 4.702 5.155 1.000 30.842 263 ILE AAA C 1
ATOM 712 O O . ILE A 1 113 ? 29.159 4.996 6.262 1.000 28.918 263 ILE AAA O 1
ATOM 717 N N . SER A 1 114 ? 29.347 4.321 4.082 1.000 25.875 264 SER AAA N 1
ATOM 718 C CA . SER A 1 114 ? 30.758 3.869 4.111 1.000 25.569 264 SER AAA CA 1
ATOM 719 C C . SER A 1 114 ? 31.593 4.688 3.131 1.000 26.589 264 SER AAA C 1
ATOM 720 O O . SER A 1 114 ? 31.121 4.954 1.985 1.000 27.439 264 SER AAA O 1
ATOM 723 N N . PHE A 1 115 ? 32.762 5.187 3.541 1.000 23.637 265 PHE AAA N 1
ATOM 724 C CA . PHE A 1 115 ? 33.542 6.146 2.731 1.000 25.104 265 PHE AAA CA 1
ATOM 725 C C . PHE A 1 115 ? 34.958 6.249 3.272 1.000 27.333 265 PHE AAA C 1
ATOM 726 O O . PHE A 1 115 ? 35.149 6.116 4.488 1.000 27.499 265 PHE AAA O 1
ATOM 734 N N . ILE A 1 116 ? 35.886 6.581 2.397 1.000 24.563 266 ILE AAA N 1
ATOM 735 C CA . ILE A 1 116 ? 37.165 7.231 2.756 1.000 25.586 266 ILE AAA CA 1
ATOM 736 C C . ILE A 1 116 ? 36.977 8.727 2.564 1.000 27.681 266 ILE AAA C 1
ATOM 737 O O . ILE A 1 116 ? 36.813 9.207 1.440 1.000 28.366 266 ILE AAA O 1
ATOM 742 N N . PRO A 1 117 ? 36.989 9.536 3.642 1.000 26.163 267 PRO AAA N 1
ATOM 743 C CA . PRO A 1 117 ? 36.711 10.958 3.485 1.000 26.567 267 PRO AAA CA 1
ATOM 744 C C . PRO A 1 117 ? 37.837 11.746 2.850 1.000 29.171 267 PRO AAA C 1
ATOM 745 O O . PRO A 1 117 ? 39.008 11.459 3.075 1.000 27.776 267 PRO AAA O 1
ATOM 749 N N . PRO A 1 118 ? 37.496 12.893 2.218 1.000 26.914 268 PRO AAA N 1
ATOM 750 C CA . PRO A 1 118 ? 38.439 13.977 2.031 1.000 30.206 268 PRO AAA CA 1
ATOM 751 C C . PRO A 1 118 ? 39.082 14.354 3.360 1.000 30.154 268 PRO AAA C 1
ATOM 752 O O . PRO A 1 118 ? 38.498 14.167 4.445 1.000 29.290 268 PRO AAA O 1
ATOM 756 N N . ASP A 1 119 ? 40.290 14.896 3.278 1.000 29.046 269 ASP AAA N 1
ATOM 757 C CA . ASP A 1 119 ? 40.929 15.554 4.433 1.000 27.902 269 ASP AAA CA 1
ATOM 758 C C . ASP A 1 119 ? 40.215 16.873 4.726 1.000 31.964 269 ASP AAA C 1
ATOM 759 O O . ASP A 1 119 ? 39.636 17.441 3.810 1.000 32.719 269 ASP AAA O 1
ATOM 764 N N . GLY A 1 120 ? 40.298 17.361 5.958 1.000 29.037 270 GLY AAA N 1
ATOM 765 C CA . GLY A 1 120 ? 39.702 18.652 6.346 1.000 31.395 270 GLY AAA CA 1
ATOM 766 C C . GLY A 1 120 ? 38.187 18.590 6.323 1.000 29.616 270 GLY AAA C 1
ATOM 767 O O . GLY A 1 120 ? 37.623 17.564 6.766 1.000 28.878 270 GLY AAA O 1
ATOM 768 N N . GLU A 1 121 ? 37.542 19.626 5.791 1.000 28.299 271 GLU AAA N 1
ATOM 769 C CA . GLU A 1 121 ? 36.079 19.808 5.947 1.000 27.810 271 GLU AAA CA 1
ATOM 770 C C . GLU A 1 121 ? 35.347 19.425 4.666 1.000 29.423 271 GLU AAA C 1
ATOM 771 O O . GLU A 1 121 ? 35.748 19.857 3.563 1.000 29.538 271 GLU AAA O 1
ATOM 777 N N . PHE A 1 122 ? 34.244 18.683 4.771 1.000 25.600 272 PHE AAA N 1
ATOM 778 C CA . PHE A 1 122 ? 33.391 18.428 3.604 1.000 24.705 272 PHE AAA CA 1
ATOM 779 C C . PHE A 1 122 ? 31.969 18.163 4.085 1.000 25.854 272 PHE AAA C 1
ATOM 780 O O . PHE A 1 122 ? 31.745 17.812 5.284 1.000 23.714 272 PHE AAA O 1
ATOM 788 N N . GLU A 1 123 ? 31.031 18.248 3.156 1.000 26.215 273 GLU AAA N 1
ATOM 789 C CA . GLU A 1 123 ? 29.606 17.958 3.421 1.000 23.412 273 GLU AAA CA 1
ATOM 790 C C . GLU A 1 123 ? 29.348 16.486 3.125 1.000 23.199 273 GLU AAA C 1
ATOM 791 O O . GLU A 1 123 ? 29.345 16.040 1.971 1.000 24.514 273 GLU AAA O 1
ATOM 797 N N . LEU A 1 124 ? 29.183 15.675 4.155 1.000 20.810 274 LEU AAA N 1
ATOM 798 C CA . LEU A 1 124 ? 28.980 14.234 3.995 1.000 20.177 274 LEU AAA CA 1
ATOM 799 C C . LEU A 1 124 ? 27.603 13.934 3.425 1.000 21.501 274 LEU AAA C 1
ATOM 800 O O . LEU A 1 124 ? 27.467 13.011 2.618 1.000 20.822 274 LEU AAA O 1
ATOM 805 N N . MET A 1 125 ? 26.534 14.610 3.899 1.000 21.133 275 MET AAA N 1
ATOM 806 C CA . MET A 1 125 ? 25.167 14.169 3.554 1.000 22.308 275 MET AAA CA 1
ATOM 807 C C . MET A 1 125 ? 24.256 15.401 3.634 1.000 22.044 275 MET AAA C 1
ATOM 808 O O . MET A 1 125 ? 24.538 16.273 4.452 1.000 21.547 275 MET AAA O 1
ATOM 813 N N . ARG A 1 126 ? 23.243 15.419 2.796 1.000 21.783 276 ARG AAA N 1
ATOM 814 C CA . ARG A 1 126 ? 22.159 16.426 2.908 1.000 23.836 276 ARG AAA CA 1
ATOM 815 C C . ARG A 1 126 ? 20.855 15.665 2.832 1.000 21.538 276 ARG AAA C 1
ATOM 816 O O . ARG A 1 126 ? 20.760 14.619 2.157 1.000 22.844 276 ARG AAA O 1
ATOM 824 N N . TYR A 1 127 ? 19.845 16.117 3.601 1.000 21.086 277 TYR AAA N 1
ATOM 825 C CA . TYR A 1 127 ? 18.624 15.328 3.764 1.000 19.492 277 TYR AAA CA 1
ATOM 826 C C . TYR A 1 127 ? 17.441 16.266 4.049 1.000 19.424 277 TYR AAA C 1
ATOM 827 O O . TYR A 1 127 ? 17.649 17.436 4.370 1.000 21.707 277 TYR AAA O 1
ATOM 836 N N . ARG A 1 128 ? 16.273 15.688 3.907 1.000 22.572 278 ARG AAA N 1
ATOM 837 C CA . ARG A 1 128 ? 14.988 16.391 4.127 1.000 23.324 278 ARG AAA CA 1
ATOM 838 C C . ARG A 1 128 ? 14.067 15.450 4.874 1.000 22.360 278 ARG AAA C 1
ATOM 839 O O . ARG A 1 128 ? 13.971 14.266 4.526 1.000 22.566 278 ARG AAA O 1
ATOM 847 N N . THR A 1 129 ? 13.343 15.960 5.883 1.000 21.783 279 THR AAA N 1
ATOM 848 C CA . THR A 1 129 ? 12.341 15.181 6.623 1.000 21.460 279 THR AAA CA 1
ATOM 849 C C . THR A 1 129 ? 11.061 16.022 6.758 1.000 21.113 279 THR AAA C 1
ATOM 850 O O . THR A 1 129 ? 11.114 17.263 6.700 1.000 21.248 279 THR AAA O 1
ATOM 854 N N . THR A 1 130 ? 9.962 15.314 6.852 1.000 25.432 280 THR AAA N 1
ATOM 855 C CA . THR A 1 130 ? 8.620 15.915 7.063 1.000 26.140 280 THR AAA CA 1
ATOM 856 C C . THR A 1 130 ? 7.894 15.231 8.213 1.000 28.229 280 THR AAA C 1
ATOM 857 O O . THR A 1 130 ? 6.957 15.896 8.708 1.000 31.465 280 THR AAA O 1
ATOM 861 N N . LYS A 1 131 ? 8.242 14.019 8.629 1.000 26.098 281 LYS AAA N 1
ATOM 862 C CA . LYS A 1 131 ? 7.455 13.262 9.632 1.000 29.269 281 LYS AAA CA 1
ATOM 863 C C . LYS A 1 131 ? 8.096 13.349 11.013 1.000 26.347 281 LYS AAA C 1
ATOM 864 O O . LYS A 1 131 ? 9.331 13.305 11.124 1.000 27.997 281 LYS AAA O 1
ATOM 870 N N . ASP A 1 132 ? 7.240 13.439 12.021 1.000 24.996 282 ASP AAA N 1
ATOM 871 C CA . ASP A 1 132 ? 7.585 13.386 13.452 1.000 26.126 282 ASP AAA CA 1
ATOM 872 C C . ASP A 1 132 ? 8.657 14.436 13.754 1.000 25.342 282 ASP AAA C 1
ATOM 873 O O . ASP A 1 132 ? 9.572 14.171 14.560 1.000 27.309 282 ASP AAA O 1
ATOM 878 N N . ILE A 1 133 ? 8.518 15.623 13.192 1.000 22.848 283 ILE AAA N 1
ATOM 879 C CA . ILE A 1 133 ? 9.443 16.747 13.463 1.000 21.688 283 ILE AAA CA 1
ATOM 880 C C . ILE A 1 133 ? 9.215 17.232 14.888 1.000 23.706 283 ILE AAA C 1
ATOM 881 O O . ILE A 1 133 ? 8.055 17.345 15.287 1.000 23.830 283 ILE AAA O 1
ATOM 886 N N . ILE A 1 134 ? 10.283 17.595 15.595 1.000 21.780 284 ILE AAA N 1
ATOM 887 C CA . ILE A 1 134 ? 10.152 18.288 16.894 1.000 22.304 284 ILE AAA CA 1
ATOM 888 C C . ILE A 1 134 ? 10.016 19.765 16.567 1.000 22.785 284 ILE AAA C 1
ATOM 889 O O . ILE A 1 134 ? 11.015 20.391 16.137 1.000 24.591 284 ILE AAA O 1
ATOM 894 N N . LEU A 1 135 ? 8.821 20.307 16.735 1.000 19.330 285 LEU AAA N 1
ATOM 895 C CA . LEU A 1 135 ? 8.599 21.764 16.533 1.000 20.586 285 LEU AAA CA 1
ATOM 896 C C . LEU A 1 135 ? 9.066 22.449 17.806 1.000 21.388 285 LEU AAA C 1
ATOM 897 O O . LEU A 1 135 ? 8.432 22.254 18.851 1.000 22.168 285 LEU AAA O 1
ATOM 902 N N . PRO A 1 136 ? 10.231 23.137 17.837 1.000 21.049 286 PRO AAA N 1
ATOM 903 C CA . PRO A 1 136 ? 10.792 23.466 19.147 1.000 20.257 286 PRO AAA CA 1
ATOM 904 C C . PRO A 1 136 ? 9.956 24.478 19.933 1.000 21.378 286 PRO AAA C 1
ATOM 905 O O . PRO A 1 136 ? 10.110 24.561 21.154 1.000 21.122 286 PRO AAA O 1
ATOM 909 N N . PHE A 1 137 ? 9.187 25.308 19.232 1.000 19.294 287 PHE AAA N 1
ATOM 910 C CA . PHE A 1 137 ? 8.309 26.291 19.891 1.000 20.594 287 PHE AAA CA 1
ATOM 911 C C . PHE A 1 137 ? 6.870 26.145 19.404 1.000 21.358 287 PHE AAA C 1
ATOM 912 O O . PHE A 1 137 ? 6.621 26.019 18.188 1.000 21.374 287 PHE AAA O 1
ATOM 920 N N . ARG A 1 138 ? 5.947 26.259 20.350 1.000 23.344 288 ARG AAA N 1
ATOM 921 C CA . ARG A 1 138 ? 4.501 26.385 20.060 1.000 23.959 288 ARG AAA CA 1
ATOM 922 C C . ARG A 1 138 ? 4.141 27.837 20.343 1.000 22.261 288 ARG AAA C 1
ATOM 923 O O . ARG A 1 138 ? 4.500 28.356 21.437 1.000 22.166 288 ARG AAA O 1
ATOM 931 N N . VAL A 1 139 ? 3.528 28.465 19.364 1.000 22.399 289 VAL AAA N 1
ATOM 932 C CA . VAL A 1 139 ? 3.099 29.871 19.349 1.000 23.708 289 VAL AAA CA 1
ATOM 933 C C . VAL A 1 139 ? 1.581 29.871 19.485 1.000 24.120 289 VAL AAA C 1
ATOM 934 O O . VAL A 1 139 ? 0.892 29.255 18.662 1.000 24.272 289 VAL AAA O 1
ATOM 938 N N . ILE A 1 140 ? 1.086 30.518 20.533 1.000 22.777 290 ILE AAA N 1
ATOM 939 C CA . ILE A 1 140 ? -0.376 30.545 20.846 1.000 23.865 290 ILE AAA CA 1
ATOM 940 C C . ILE A 1 140 ? -0.825 32.003 20.855 1.000 24.869 290 ILE AAA C 1
ATOM 941 O O . ILE A 1 140 ? -0.648 32.710 21.845 1.000 24.598 290 ILE AAA O 1
ATOM 946 N N . PRO A 1 141 ? -1.362 32.502 19.734 1.000 25.871 291 PRO AAA N 1
ATOM 947 C CA . PRO A 1 141 ? -1.823 33.883 19.649 1.000 25.768 291 PRO AAA CA 1
ATOM 948 C C . PRO A 1 141 ? -3.260 34.083 20.140 1.000 30.551 291 PRO AAA C 1
ATOM 949 O O . PRO A 1 141 ? -4.046 33.115 20.146 1.000 30.449 291 PRO AAA O 1
ATOM 953 N N . LEU A 1 142 ? -3.559 35.309 20.574 1.000 27.407 292 LEU AAA N 1
ATOM 954 C CA . LEU A 1 142 ? -4.933 35.693 21.001 1.000 31.650 292 LEU AAA CA 1
ATOM 955 C C . LEU A 1 142 ? -5.110 37.124 20.553 1.000 32.507 292 LEU AAA C 1
ATOM 956 O O . LEU A 1 142 ? -4.318 37.974 20.931 1.000 30.169 292 LEU AAA O 1
ATOM 961 N N . VAL A 1 143 ? -6.072 37.352 19.665 1.000 31.045 293 VAL AAA N 1
ATOM 962 C CA . VAL A 1 143 ? -6.298 38.693 19.109 1.000 35.080 293 VAL AAA CA 1
ATOM 963 C C . VAL A 1 143 ? -7.748 39.062 19.429 1.000 39.630 293 VAL AAA C 1
ATOM 964 O O . VAL A 1 143 ? -8.634 38.229 19.214 1.000 37.698 293 VAL AAA O 1
ATOM 968 N N . ARG A 1 144 ? -7.943 40.187 20.092 1.000 39.628 294 ARG AAA N 1
ATOM 969 C CA . ARG A 1 144 ? -9.292 40.739 20.413 1.000 45.541 294 ARG AAA CA 1
ATOM 970 C C . ARG A 1 144 ? -9.391 42.082 19.682 1.000 51.459 294 ARG AAA C 1
ATOM 971 O O . ARG A 1 144 ? -8.580 42.987 19.998 1.000 40.438 294 ARG AAA O 1
ATOM 979 N N . GLU A 1 145 ? -10.308 42.179 18.712 1.000 54.521 295 GLU AAA N 1
ATOM 980 C CA . GLU A 1 145 ? -10.692 43.448 18.028 1.000 59.387 295 GLU AAA CA 1
ATOM 981 C C . GLU A 1 145 ? -11.700 44.122 18.953 1.000 61.552 295 GLU AAA C 1
ATOM 982 O O . GLU A 1 145 ? -12.762 43.544 19.142 1.000 61.529 295 GLU AAA O 1
ATOM 988 N N . VAL A 1 146 ? -11.310 45.220 19.601 1.000 59.018 296 VAL AAA N 1
ATOM 989 C CA . VAL A 1 146 ? -12.142 45.971 20.583 1.000 63.248 296 VAL AAA CA 1
ATOM 990 C C . VAL A 1 146 ? -12.544 47.326 19.955 1.000 65.987 296 VAL AAA C 1
ATOM 991 O O . VAL A 1 146 ? -11.667 48.104 19.532 1.000 55.752 296 VAL AAA O 1
ATOM 995 N N . GLY A 1 147 ? -13.847 47.590 19.845 1.000 66.638 297 GLY AAA N 1
ATOM 996 C CA . GLY A 1 147 ? -14.349 48.729 19.056 1.000 64.292 297 GLY AAA CA 1
ATOM 997 C C . GLY A 1 147 ? -13.829 48.634 17.634 1.000 68.012 297 GLY AAA C 1
ATOM 998 O O . GLY A 1 147 ? -13.662 47.506 17.139 1.000 75.218 297 GLY AAA O 1
ATOM 999 N N . ARG A 1 148 ? -13.554 49.767 16.998 1.000 64.868 298 ARG AAA N 1
ATOM 1000 C CA . ARG A 1 148 ? -12.842 49.820 15.698 1.000 67.371 298 ARG AAA CA 1
ATOM 1001 C C . ARG A 1 148 ? -11.523 50.591 15.879 1.000 57.987 298 ARG AAA C 1
ATOM 1002 O O . ARG A 1 148 ? -10.866 50.856 14.860 1.000 61.807 298 ARG AAA O 1
ATOM 1010 N N . THR A 1 149 ? -11.139 50.943 17.114 1.000 53.921 299 THR AAA N 1
ATOM 1011 C CA . THR A 1 149 ? -9.921 51.757 17.403 1.000 50.089 299 THR AAA CA 1
ATOM 1012 C C . THR A 1 149 ? -8.905 51.019 18.299 1.000 41.064 299 THR AAA C 1
ATOM 1013 O O . THR A 1 149 ? -7.919 51.641 18.691 1.000 41.351 299 THR AAA O 1
ATOM 1017 N N . LYS A 1 150 ? -9.142 49.760 18.644 1.000 45.641 300 LYS AAA N 1
ATOM 1018 C CA . LYS A 1 150 ? -8.234 49.046 19.583 1.000 45.934 300 LYS AAA CA 1
ATOM 1019 C C . LYS A 1 150 ? -8.080 47.584 19.182 1.000 44.932 300 LYS AAA C 1
ATOM 1020 O O . LYS A 1 150 ? -9.081 46.923 18.910 1.000 45.455 300 LYS AAA O 1
ATOM 1026 N N . LEU A 1 151 ? -6.847 47.082 19.202 1.000 42.714 301 LEU AAA N 1
ATOM 1027 C CA . LEU A 1 151 ? -6.547 45.631 19.074 1.000 39.873 301 LEU AAA CA 1
ATOM 1028 C C . LEU A 1 151 ? -5.829 45.217 20.360 1.000 35.309 301 LEU AAA C 1
ATOM 1029 O O . LEU A 1 151 ? -4.928 45.952 20.764 1.000 35.549 301 LEU AAA O 1
ATOM 1034 N N . GLU A 1 152 ? -6.241 44.120 20.978 1.000 34.036 302 GLU AAA N 1
ATOM 1035 C CA . GLU A 1 152 ? -5.428 43.431 22.001 1.000 35.518 302 GLU AAA CA 1
ATOM 1036 C C . GLU A 1 152 ? -4.782 42.219 21.326 1.000 32.475 302 GLU AAA C 1
ATOM 1037 O O . GLU A 1 152 ? -5.449 41.475 20.618 1.000 32.974 302 GLU AAA O 1
ATOM 1043 N N . VAL A 1 153 ? -3.475 42.097 21.475 1.000 27.442 303 VAL AAA N 1
ATOM 1044 C CA . VAL A 1 153 ? -2.724 40.986 20.838 1.000 27.427 303 VAL AAA CA 1
ATOM 1045 C C . VAL A 1 153 ? -1.879 40.375 21.954 1.000 23.313 303 VAL AAA C 1
ATOM 1046 O O . VAL A 1 153 ? -1.137 41.126 22.596 1.000 31.003 303 VAL AAA O 1
ATOM 1050 N N . LYS A 1 154 ? -2.097 39.109 22.217 1.000 25.885 304 LYS AAA N 1
ATOM 1051 C CA . LYS A 1 154 ? -1.304 38.386 23.208 1.000 25.084 304 LYS AAA CA 1
ATOM 1052 C C . LYS A 1 154 ? -0.714 37.194 22.490 1.000 26.781 304 LYS AAA C 1
ATOM 1053 O O . LYS A 1 154 ? -1.397 36.590 21.644 1.000 26.176 304 LYS AAA O 1
ATOM 1059 N N . VAL A 1 155 ? 0.514 36.845 22.849 1.000 20.919 305 VAL AAA N 1
ATOM 1060 C CA . VAL A 1 155 ? 1.121 35.614 22.330 1.000 21.955 305 VAL AAA CA 1
ATOM 1061 C C . VAL A 1 155 ? 1.778 34.901 23.499 1.000 19.988 305 VAL AAA C 1
ATOM 1062 O O . VAL A 1 155 ? 2.583 35.525 24.222 1.000 21.362 305 VAL AAA O 1
ATOM 1066 N N . VAL A 1 156 ? 1.489 33.628 23.612 1.000 19.889 306 VAL AAA N 1
ATOM 1067 C CA . VAL A 1 156 ? 2.292 32.723 24.458 1.000 21.250 306 VAL AAA CA 1
ATOM 1068 C C . VAL A 1 156 ? 3.239 31.908 23.575 1.000 20.637 306 VAL AAA C 1
ATOM 1069 O O . VAL A 1 156 ? 2.835 31.441 22.496 1.000 22.628 306 VAL AAA O 1
ATOM 1073 N N . ILE A 1 157 ? 4.489 31.753 24.002 1.000 19.471 307 ILE AAA N 1
ATOM 1074 C CA . ILE A 1 157 ? 5.399 30.769 23.402 1.000 19.557 307 ILE AAA CA 1
ATOM 1075 C C . ILE A 1 157 ? 5.706 29.712 24.444 1.000 21.673 307 ILE AAA C 1
ATOM 1076 O O . ILE A 1 157 ? 5.886 30.026 25.608 1.000 22.395 307 ILE AAA O 1
ATOM 1081 N N . LYS A 1 158 ? 5.805 28.490 23.986 1.000 21.499 308 LYS AAA N 1
ATOM 1082 C CA . LYS A 1 158 ? 6.170 27.334 24.814 1.000 21.209 308 LYS AAA CA 1
ATOM 1083 C C . LYS A 1 158 ? 7.339 26.583 24.170 1.000 23.245 308 LYS AAA C 1
ATOM 1084 O O . LYS A 1 158 ? 7.294 26.341 22.959 1.000 23.046 308 LYS AAA O 1
ATOM 1090 N N . SER A 1 159 ? 8.377 26.342 24.950 1.000 23.279 309 SER AAA N 1
ATOM 1091 C CA . SER A 1 159 ? 9.569 25.610 24.486 1.000 22.258 309 SER AAA CA 1
ATOM 1092 C C . SER A 1 159 ? 9.284 24.119 24.656 1.000 27.688 309 SER AAA C 1
ATOM 1093 O O . SER A 1 159 ? 9.068 23.657 25.798 1.000 29.098 309 SER AAA O 1
ATOM 1096 N N . ASN A 1 160 ? 9.279 23.395 23.548 1.000 23.541 310 ASN AAA N 1
ATOM 1097 C CA . ASN A 1 160 ? 8.904 21.965 23.487 1.000 23.945 310 ASN AAA CA 1
ATOM 1098 C C . ASN A 1 160 ? 10.168 21.123 23.299 1.000 26.221 310 ASN AAA C 1
ATOM 1099 O O . ASN A 1 160 ? 10.382 20.633 22.185 1.000 28.467 310 ASN AAA O 1
ATOM 1104 N N . PHE A 1 161 ? 11.002 21.003 24.326 1.000 25.059 311 PHE AAA N 1
ATOM 1105 C CA . PHE A 1 161 ? 12.237 20.210 24.257 1.000 25.455 311 PHE AAA CA 1
ATOM 1106 C C . PHE A 1 161 ? 12.724 20.038 25.684 1.000 25.852 311 PHE AAA C 1
ATOM 1107 O O . PHE A 1 161 ? 12.156 20.639 26.607 1.000 25.606 311 PHE AAA O 1
ATOM 1115 N N . LYS A 1 162 ? 13.769 19.248 25.854 1.000 29.061 312 LYS AAA N 1
ATOM 1116 C CA . LYS A 1 162 ? 14.236 18.857 27.216 1.000 32.403 312 LYS AAA CA 1
ATOM 1117 C C . LYS A 1 162 ? 14.582 20.080 28.046 1.000 27.458 312 LYS AAA C 1
ATOM 1118 O O . LYS A 1 162 ? 15.246 21.006 27.575 1.000 27.142 312 LYS AAA O 1
ATOM 1124 N N . PRO A 1 163 ? 14.245 20.075 29.355 1.000 29.534 313 PRO AAA N 1
ATOM 1125 C CA . PRO A 1 163 ? 14.548 21.190 30.239 1.000 29.399 313 PRO AAA CA 1
ATOM 1126 C C . PRO A 1 163 ? 16.036 21.498 30.381 1.000 30.174 313 PRO AAA C 1
ATOM 1127 O O . PRO A 1 163 ? 16.349 22.607 30.712 1.000 31.534 313 PRO AAA O 1
ATOM 1131 N N . SER A 1 164 ? 16.914 20.527 30.075 1.000 31.178 314 SER AAA N 1
ATOM 1132 C CA . SER A 1 164 ? 18.382 20.721 30.201 1.000 31.655 314 SER AAA CA 1
ATOM 1133 C C . SER A 1 164 ? 18.952 21.477 29.001 1.000 31.375 314 SER AAA C 1
ATOM 1134 O O . SER A 1 164 ? 20.132 21.844 29.052 1.000 32.029 314 SER AAA O 1
ATOM 1137 N N . LEU A 1 165 ? 18.172 21.713 27.934 1.000 27.364 315 LEU AAA N 1
ATOM 1138 C CA . LEU A 1 165 ? 18.664 22.418 26.725 1.000 25.060 315 LEU AAA CA 1
ATOM 1139 C C . LEU A 1 165 ? 18.151 23.852 26.709 1.000 24.350 315 LEU AAA C 1
ATOM 1140 O O . LEU A 1 165 ? 17.058 24.079 27.240 1.000 25.924 315 LEU AAA O 1
ATOM 1145 N N . LEU A 1 166 ? 18.958 24.765 26.195 1.000 25.623 316 LEU AAA N 1
ATOM 1146 C CA . LEU A 1 166 ? 18.636 26.205 26.091 1.000 26.461 316 LEU AAA CA 1
ATOM 1147 C C . LEU A 1 166 ? 18.500 26.530 24.611 1.000 26.305 316 LEU AAA C 1
ATOM 1148 O O . LEU A 1 166 ? 19.438 26.290 23.845 1.000 25.413 316 LEU AAA O 1
ATOM 1153 N N . ALA A 1 167 ? 17.375 27.095 24.225 1.000 22.612 317 ALA AAA N 1
ATOM 1154 C CA . ALA A 1 167 ? 17.259 27.831 22.953 1.000 23.077 317 ALA AAA CA 1
ATOM 1155 C C . ALA A 1 167 ? 17.961 29.177 23.112 1.000 23.299 317 ALA AAA C 1
ATOM 1156 O O . ALA A 1 167 ? 18.019 29.750 24.245 1.000 23.664 317 ALA AAA O 1
ATOM 1158 N N . GLN A 1 168 ? 18.480 29.714 22.026 1.000 21.684 318 GLN AAA N 1
ATOM 1159 C CA . GLN A 1 168 ? 19.017 31.076 22.073 1.000 22.896 318 GLN AAA CA 1
ATOM 1160 C C . GLN A 1 168 ? 18.590 31.909 20.858 1.000 21.194 318 GLN AAA C 1
ATOM 1161 O O . GLN A 1 168 ? 18.041 31.370 19.893 1.000 21.451 318 GLN AAA O 1
ATOM 1167 N N . LYS A 1 169 ? 18.840 33.212 20.916 1.000 22.271 319 LYS AAA N 1
ATOM 1168 C CA . LYS A 1 169 ? 18.599 34.110 19.770 1.000 24.597 319 LYS AAA CA 1
ATOM 1169 C C . LYS A 1 169 ? 17.135 34.018 19.352 1.000 22.524 319 LYS AAA C 1
ATOM 1170 O O . LYS A 1 169 ? 16.875 33.940 18.150 1.000 21.918 319 LYS AAA O 1
ATOM 1176 N N . ILE A 1 170 ? 16.247 34.063 20.351 1.000 22.004 320 ILE AAA N 1
ATOM 1177 C CA . ILE A 1 170 ? 14.796 33.938 20.118 1.000 21.270 320 ILE AAA CA 1
ATOM 1178 C C . ILE A 1 170 ? 14.239 35.304 19.727 1.000 21.667 320 ILE AAA C 1
ATOM 1179 O O . ILE A 1 170 ? 14.527 36.278 20.413 1.000 21.997 320 ILE AAA O 1
ATOM 1184 N N . GLU A 1 171 ? 13.514 35.329 18.619 1.000 21.344 321 GLU AAA N 1
ATOM 1185 C CA . GLU A 1 171 ? 12.801 36.548 18.144 1.000 23.963 321 GLU AAA CA 1
ATOM 1186 C C . GLU A 1 171 ? 11.393 36.130 17.747 1.000 24.309 321 GLU AAA C 1
ATOM 1187 O O . GLU A 1 171 ? 11.207 35.107 17.078 1.000 25.632 321 GLU AAA O 1
ATOM 1193 N N . VAL A 1 172 ? 10.391 36.873 18.205 1.000 21.355 322 VAL AAA N 1
ATOM 1194 C CA . VAL A 1 172 ? 8.981 36.690 17.813 1.000 20.224 322 VAL AAA CA 1
ATOM 1195 C C . VAL A 1 172 ? 8.539 38.002 17.150 1.000 20.626 322 VAL AAA C 1
ATOM 1196 O O . VAL A 1 172 ? 8.774 39.049 17.754 1.000 21.283 322 VAL AAA O 1
ATOM 1200 N N . ARG A 1 173 ? 8.101 37.921 15.912 1.000 21.610 323 ARG AAA N 1
ATOM 1201 C CA . ARG A 1 173 ? 7.717 39.115 15.121 1.000 25.121 323 ARG AAA CA 1
ATOM 1202 C C . ARG A 1 173 ? 6.208 39.076 14.945 1.000 22.731 323 ARG AAA C 1
ATOM 1203 O O . ARG A 1 173 ? 5.691 38.148 14.353 1.000 24.071 323 ARG AAA O 1
ATOM 1211 N N . ILE A 1 174 ? 5.528 40.075 15.511 1.000 22.492 324 ILE AAA N 1
ATOM 1212 C CA . ILE A 1 174 ? 4.048 40.184 15.510 1.000 21.843 324 ILE AAA CA 1
ATOM 1213 C C . ILE A 1 174 ? 3.674 41.352 14.618 1.000 24.791 324 ILE AAA C 1
ATOM 1214 O O . ILE A 1 174 ? 4.078 42.469 14.895 1.000 25.203 324 ILE AAA O 1
ATOM 1219 N N . PRO A 1 175 ? 3.006 41.094 13.500 1.000 28.599 325 PRO AAA N 1
ATOM 1220 C CA . PRO A 1 175 ? 2.678 42.172 12.556 1.000 31.913 325 PRO AAA CA 1
ATOM 1221 C C . PRO A 1 175 ? 1.642 43.109 13.171 1.000 30.298 325 PRO AAA C 1
ATOM 1222 O O . PRO A 1 175 ? 0.857 42.672 14.035 1.000 29.486 325 PRO AAA O 1
ATOM 1226 N N . THR A 1 176 ? 1.769 44.387 12.801 1.000 31.402 326 THR AAA N 1
ATOM 1227 C CA . THR A 1 176 ? 0.800 45.444 13.196 1.000 28.387 326 THR AAA CA 1
ATOM 1228 C C . THR A 1 176 ? 0.131 46.016 11.944 1.000 31.291 326 THR AAA C 1
ATOM 1229 O O . THR A 1 176 ? 0.734 46.089 10.880 1.000 30.432 326 THR AAA O 1
ATOM 1233 N N . PRO A 1 177 ? -1.128 46.470 12.097 1.000 33.590 327 PRO AAA N 1
ATOM 1234 C CA . PRO A 1 177 ? -1.830 47.150 11.005 1.000 38.978 327 PRO AAA CA 1
ATOM 1235 C C . PRO A 1 177 ? -1.177 48.464 10.564 1.000 35.198 327 PRO AAA C 1
ATOM 1236 O O . PRO A 1 177 ? -0.474 49.137 11.298 1.000 33.859 327 PRO AAA O 1
ATOM 1240 N N . LEU A 1 178 ? -1.431 48.806 9.300 1.000 41.603 328 LEU AAA N 1
ATOM 1241 C CA . LEU A 1 178 ? -0.872 50.007 8.644 1.000 42.473 328 LEU AAA CA 1
ATOM 1242 C C . LEU A 1 178 ? -1.522 51.270 9.223 1.000 38.941 328 LEU AAA C 1
ATOM 1243 O O . LEU A 1 178 ? -0.853 52.306 9.176 1.000 46.622 328 LEU AAA O 1
ATOM 1248 N N . ASN A 1 179 ? -2.686 51.159 9.870 1.000 36.339 329 ASN AAA N 1
ATOM 1249 C CA . ASN A 1 179 ? -3.356 52.299 10.565 1.000 37.965 329 ASN AAA CA 1
ATOM 1250 C C . ASN A 1 179 ? -3.104 52.232 12.078 1.000 32.491 329 ASN AAA C 1
ATOM 1251 O O . ASN A 1 179 ? -3.939 52.681 12.847 1.000 30.215 329 ASN AAA O 1
ATOM 1256 N N . THR A 1 180 ? -1.962 51.672 12.514 1.000 33.286 330 THR AAA N 1
ATOM 1257 C CA . THR A 1 180 ? -1.541 51.758 13.937 1.000 31.423 330 THR AAA CA 1
ATOM 1258 C C . THR A 1 180 ? -1.273 53.202 14.326 1.000 31.536 330 THR AAA C 1
ATOM 1259 O O . THR A 1 180 ? -0.454 53.876 13.661 1.000 35.254 330 THR AAA O 1
ATOM 1263 N N . SER A 1 181 ? -1.918 53.650 15.401 1.000 32.641 331 SER AAA N 1
ATOM 1264 C CA . SER A 1 181 ? -1.715 54.966 16.044 1.000 32.169 331 SER AAA CA 1
ATOM 1265 C C . SER A 1 181 ? -0.587 54.871 17.060 1.000 33.956 331 SER AAA C 1
ATOM 1266 O O . SER A 1 181 ? 0.249 55.727 17.087 1.000 35.837 331 SER AAA O 1
ATOM 1269 N N . GLY A 1 182 ? -0.618 53.851 17.914 1.000 33.552 332 GLY AAA N 1
ATOM 1270 C CA . GLY A 1 182 ? 0.365 53.682 18.991 1.000 32.125 332 GLY AAA CA 1
ATOM 1271 C C . GLY A 1 182 ? 0.300 52.267 19.533 1.000 28.918 332 GLY AAA C 1
ATOM 1272 O O . GLY A 1 182 ? -0.698 51.550 19.245 1.000 30.246 332 GLY AAA O 1
ATOM 1273 N N . VAL A 1 183 ? 1.376 51.860 20.195 1.000 29.181 333 VAL AAA N 1
ATOM 1274 C CA . VAL A 1 183 ? 1.442 50.505 20.815 1.000 27.498 333 VAL AAA CA 1
ATOM 1275 C C . VAL A 1 183 ? 1.910 50.678 22.237 1.000 25.041 333 VAL AAA C 1
ATOM 1276 O O . VAL A 1 183 ? 2.922 51.355 22.471 1.000 26.342 333 VAL AAA O 1
ATOM 1280 N N . GLN A 1 184 ? 1.258 49.964 23.146 1.000 25.985 334 GLN AAA N 1
ATOM 1281 C CA . GLN A 1 184 ? 1.819 49.692 24.474 1.000 25.313 334 GLN AAA CA 1
ATOM 1282 C C . GLN A 1 184 ? 2.064 48.187 24.544 1.000 24.557 334 GLN AAA C 1
ATOM 1283 O O . GLN A 1 184 ? 1.171 47.411 24.160 1.000 24.159 334 GLN AAA O 1
ATOM 1289 N N . VAL A 1 185 ? 3.204 47.794 25.063 1.000 23.801 335 VAL AAA N 1
ATOM 1290 C CA . VAL A 1 185 ? 3.523 46.335 25.041 1.000 21.064 335 VAL AAA CA 1
ATOM 1291 C C . VAL A 1 185 ? 4.422 46.032 26.231 1.000 20.355 335 VAL AAA C 1
ATOM 1292 O O . VAL A 1 185 ? 5.383 46.806 26.478 1.000 21.943 335 VAL AAA O 1
ATOM 1296 N N . ILE A 1 186 ? 4.137 44.922 26.912 1.000 20.884 336 ILE AAA N 1
ATOM 1297 C CA . ILE A 1 186 ? 5.018 44.343 27.937 1.000 21.315 336 ILE AAA CA 1
ATOM 1298 C C . ILE A 1 186 ? 5.126 42.847 27.688 1.000 18.964 336 ILE AAA C 1
ATOM 1299 O O . ILE A 1 186 ? 4.254 42.228 27.019 1.000 19.660 336 ILE AAA O 1
ATOM 1304 N N . CYS A 1 187 ? 6.168 42.273 28.239 1.000 20.067 337 CYS AAA N 1
ATOM 1305 C CA . CYS A 1 187 ? 6.383 40.815 28.122 1.000 19.872 337 CYS AAA CA 1
ATOM 1306 C C . CYS A 1 187 ? 6.964 40.275 29.422 1.000 21.283 337 CYS AAA C 1
ATOM 1307 O O . CYS A 1 187 ? 7.576 41.053 30.211 1.000 21.789 337 CYS AAA O 1
ATOM 1310 N N . MET A 1 188 ? 6.775 38.971 29.643 1.000 20.967 338 MET AAA N 1
ATOM 1311 C CA . MET A 1 188 ? 7.147 38.291 30.899 1.000 20.950 338 MET AAA CA 1
ATOM 1312 C C . MET A 1 188 ? 8.630 37.906 30.951 1.000 21.754 338 MET AAA C 1
ATOM 1313 O O . MET A 1 188 ? 9.148 37.652 32.084 1.000 23.711 338 MET AAA O 1
ATOM 1318 N N . LYS A 1 189 ? 9.297 37.912 29.819 1.000 23.297 339 LYS AAA N 1
ATOM 1319 C CA . LYS A 1 189 ? 10.736 37.587 29.701 1.000 22.092 339 LYS AAA CA 1
ATOM 1320 C C . LYS A 1 189 ? 11.252 38.304 28.467 1.000 23.418 339 LYS AAA C 1
ATOM 1321 O O . LYS A 1 189 ? 10.457 38.477 27.514 1.000 21.842 339 LYS AAA O 1
ATOM 1327 N N . GLY A 1 190 ? 12.511 38.740 28.488 1.000 22.888 340 GLY AAA N 1
ATOM 1328 C CA . GLY A 1 190 ? 13.076 39.429 27.322 1.000 24.373 340 GLY AAA CA 1
ATOM 1329 C C . GLY A 1 190 ? 12.580 40.848 27.175 1.000 24.929 340 GLY AAA C 1
ATOM 1330 O O . GLY A 1 190 ? 12.248 41.485 28.219 1.000 26.418 340 GLY AAA O 1
ATOM 1331 N N . LYS A 1 191 ? 12.636 41.359 25.954 1.000 24.679 341 LYS AAA N 1
ATOM 1332 C CA . LYS A 1 191 ? 12.339 42.788 25.649 1.000 27.261 341 LYS AAA CA 1
ATOM 1333 C C . LYS A 1 191 ? 11.531 42.837 24.383 1.000 25.840 341 LYS AAA C 1
ATOM 1334 O O . LYS A 1 191 ? 11.819 42.078 23.443 1.000 25.251 341 LYS AAA O 1
ATOM 1340 N N . ALA A 1 192 ? 10.603 43.789 24.294 1.000 23.751 342 ALA AAA N 1
ATOM 1341 C CA . ALA A 1 192 ? 9.775 43.924 23.106 1.000 24.634 342 ALA AAA CA 1
ATOM 1342 C C . ALA A 1 192 ? 9.705 45.391 22.694 1.000 27.555 342 ALA AAA C 1
ATOM 1343 O O . ALA A 1 192 ? 9.661 46.255 23.576 1.000 28.697 342 ALA AAA O 1
ATOM 1345 N N . LYS A 1 193 ? 9.653 45.606 21.400 1.000 27.739 343 LYS AAA N 1
ATOM 1346 C CA . LYS A 1 193 ? 9.592 46.974 20.858 1.000 30.384 343 LYS AAA CA 1
ATOM 1347 C C . LYS A 1 193 ? 8.662 46.988 19.659 1.000 31.069 343 LYS AAA C 1
ATOM 1348 O O . LYS A 1 193 ? 8.800 46.137 18.819 1.000 27.925 343 LYS AAA O 1
ATOM 1354 N N . TYR A 1 194 ? 7.836 48.029 19.524 1.000 29.316 344 TYR AAA N 1
ATOM 1355 C CA . TYR A 1 194 ? 7.123 48.339 18.287 1.000 27.249 344 TYR AAA CA 1
ATOM 1356 C C . TYR A 1 194 ? 8.076 49.042 17.328 1.000 29.883 344 TYR AAA C 1
ATOM 1357 O O . TYR A 1 194 ? 8.681 50.065 17.719 1.000 31.274 344 TYR AAA O 1
ATOM 1366 N N . LYS A 1 195 ? 8.251 48.483 16.143 1.000 27.552 345 LYS AAA N 1
ATOM 1367 C CA . LYS A 1 195 ? 9.071 49.050 15.048 1.000 31.381 345 LYS AAA CA 1
ATOM 1368 C C . LYS A 1 195 ? 8.126 49.499 13.937 1.000 27.156 345 LYS AAA C 1
ATOM 1369 O O . LYS A 1 195 ? 7.705 48.696 13.117 1.000 27.900 345 LYS AAA O 1
ATOM 1375 N N . ALA A 1 196 ? 7.732 50.779 13.963 1.000 33.216 346 ALA AAA N 1
ATOM 1376 C CA . ALA A 1 196 ? 6.743 51.307 12.998 1.000 33.663 346 ALA AAA CA 1
ATOM 1377 C C . ALA A 1 196 ? 7.261 51.092 11.571 1.000 27.573 346 ALA AAA C 1
ATOM 1378 O O . ALA A 1 196 ? 6.452 50.675 10.699 1.000 31.464 346 ALA AAA O 1
ATOM 1380 N N . SER A 1 197 ? 8.560 51.333 11.363 1.000 34.889 347 SER AAA N 1
ATOM 1381 C CA . SER A 1 197 ? 9.222 51.158 10.035 1.000 40.845 347 SER AAA CA 1
ATOM 1382 C C . SER A 1 197 ? 8.953 49.756 9.506 1.000 42.570 347 SER AAA C 1
ATOM 1383 O O . SER A 1 197 ? 8.848 49.594 8.294 1.000 42.919 347 SER AAA O 1
ATOM 1386 N N . GLU A 1 198 ? 8.824 48.758 10.390 1.000 35.105 348 GLU AAA N 1
ATOM 1387 C CA . GLU A 1 198 ? 8.654 47.349 9.950 1.000 34.014 348 GLU AAA CA 1
ATOM 1388 C C . GLU A 1 198 ? 7.223 46.868 10.138 1.000 31.603 348 GLU AAA C 1
ATOM 1389 O O . GLU A 1 198 ? 6.940 45.682 9.844 1.000 31.800 348 GLU AAA O 1
ATOM 1395 N N . ASN A 1 199 ? 6.312 47.733 10.599 1.000 31.425 349 ASN AAA N 1
ATOM 1396 C CA . ASN A 1 199 ? 4.929 47.328 10.956 1.000 30.678 349 ASN AAA CA 1
ATOM 1397 C C . ASN A 1 199 ? 4.948 46.011 11.763 1.000 26.220 349 ASN AAA C 1
ATOM 1398 O O . ASN A 1 199 ? 4.207 45.085 11.445 1.000 28.318 349 ASN AAA O 1
ATOM 1403 N N . ALA A 1 200 ? 5.728 46.008 12.819 1.000 25.507 350 ALA AAA N 1
ATOM 1404 C CA . ALA A 1 200 ? 5.854 44.811 13.676 1.000 25.902 350 ALA AAA CA 1
ATOM 1405 C C . ALA A 1 200 ? 6.194 45.225 15.091 1.000 21.815 350 ALA AAA C 1
ATOM 1406 O O . ALA A 1 200 ? 6.984 46.157 15.360 1.000 24.938 350 ALA AAA O 1
ATOM 1408 N N . ILE A 1 201 ? 5.744 44.346 15.993 1.000 22.356 351 ILE AAA N 1
ATOM 1409 C CA . ILE A 1 201 ? 6.282 44.258 17.358 1.000 22.227 351 ILE AAA CA 1
ATOM 1410 C C . ILE A 1 201 ? 7.338 43.153 17.349 1.000 22.395 351 ILE AAA C 1
ATOM 1411 O O . ILE A 1 201 ? 7.028 42.067 16.855 1.000 22.618 351 ILE AAA O 1
ATOM 1416 N N . VAL A 1 202 ? 8.514 43.493 17.820 1.000 21.463 352 VAL AAA N 1
ATOM 1417 C CA . VAL A 1 202 ? 9.659 42.553 17.829 1.000 22.170 352 VAL AAA CA 1
ATOM 1418 C C . VAL A 1 202 ? 9.990 42.225 19.282 1.000 21.277 352 VAL AAA C 1
ATOM 1419 O O . VAL A 1 202 ? 10.414 43.121 20.056 1.000 23.027 352 VAL AAA O 1
ATOM 1423 N N . TRP A 1 203 ? 9.888 40.937 19.623 1.000 22.200 353 TRP AAA N 1
ATOM 1424 C CA . TRP A 1 203 ? 10.126 40.418 20.989 1.000 21.287 353 TRP AAA CA 1
ATOM 1425 C C . TRP A 1 203 ? 11.382 39.557 20.961 1.000 19.551 353 TRP AAA C 1
ATOM 1426 O O . TRP A 1 203 ? 11.400 38.615 20.159 1.000 20.477 353 TRP AAA O 1
ATOM 1437 N N . LYS A 1 204 ? 12.374 39.933 21.739 1.000 20.405 354 LYS AAA N 1
ATOM 1438 C CA . LYS A 1 204 ? 13.657 39.188 21.745 1.000 22.163 354 LYS AAA CA 1
ATOM 1439 C C . LYS A 1 204 ? 13.889 38.583 23.112 1.000 22.783 354 LYS AAA C 1
ATOM 1440 O O . LYS A 1 204 ? 13.769 39.290 24.126 1.000 22.304 354 LYS AAA O 1
ATOM 1446 N N . ILE A 1 205 ? 14.281 37.308 23.125 1.000 22.073 355 ILE AAA N 1
ATOM 1447 C CA . ILE A 1 205 ? 14.665 36.598 24.360 1.000 22.085 355 ILE AAA CA 1
ATOM 1448 C C . ILE A 1 205 ? 16.052 35.983 24.116 1.000 22.929 355 ILE AAA C 1
ATOM 1449 O O . ILE A 1 205 ? 16.248 35.350 23.099 1.000 21.862 355 ILE AAA O 1
ATOM 1454 N N . LYS A 1 206 ? 16.983 36.249 25.011 1.000 24.583 356 LYS AAA N 1
ATOM 1455 C CA . LYS A 1 206 ? 18.385 35.777 24.792 1.000 26.203 356 LYS AAA CA 1
ATOM 1456 C C . LYS A 1 206 ? 18.477 34.251 24.948 1.000 25.807 356 LYS AAA C 1
ATOM 1457 O O . LYS A 1 206 ? 19.273 33.623 24.193 1.000 26.006 356 LYS AAA O 1
ATOM 1463 N N . ARG A 1 207 ? 17.801 33.692 25.934 1.000 22.808 357 ARG AAA N 1
ATOM 1464 C CA . ARG A 1 207 ? 17.915 32.261 26.265 1.000 25.611 357 ARG AAA CA 1
ATOM 1465 C C . ARG A 1 207 ? 16.616 31.785 26.854 1.000 23.813 357 ARG AAA C 1
ATOM 1466 O O . ARG A 1 207 ? 15.989 32.544 27.653 1.000 24.686 357 ARG AAA O 1
ATOM 1474 N N . MET A 1 208 ? 16.234 30.551 26.552 1.000 23.273 358 MET AAA N 1
ATOM 1475 C CA . MET A 1 208 ? 15.045 29.944 27.165 1.000 23.509 358 MET AAA CA 1
ATOM 1476 C C . MET A 1 208 ? 15.209 28.438 27.213 1.000 26.010 358 MET AAA C 1
ATOM 1477 O O . MET A 1 208 ? 15.455 27.828 26.182 1.000 24.436 358 MET AAA O 1
ATOM 1482 N N . ALA A 1 209 ? 15.074 27.872 28.412 1.000 22.579 359 ALA AAA N 1
ATOM 1483 C CA . ALA A 1 209 ? 15.224 26.419 28.621 1.000 24.941 359 ALA AAA CA 1
ATOM 1484 C C . ALA A 1 209 ? 13.983 25.722 28.075 1.000 24.370 359 ALA AAA C 1
ATOM 1485 O O . ALA A 1 209 ? 12.923 26.332 27.929 1.000 24.825 359 ALA AAA O 1
ATOM 1487 N N . GLY A 1 210 ? 14.077 24.426 27.852 1.000 22.783 360 GLY AAA N 1
ATOM 1488 C CA . GLY A 1 210 ? 12.938 23.587 27.510 1.000 24.195 360 GLY AAA CA 1
ATOM 1489 C C . GLY A 1 210 ? 11.876 23.499 28.607 1.000 23.418 360 GLY AAA C 1
ATOM 1490 O O . GLY A 1 210 ? 12.222 23.631 29.812 1.000 25.757 360 GLY AAA O 1
ATOM 1491 N N . MET A 1 211 ? 10.646 23.289 28.162 1.000 23.288 361 MET AAA N 1
ATOM 1492 C CA . MET A 1 211 ? 9.458 23.045 28.998 1.000 26.461 361 MET AAA CA 1
ATOM 1493 C C . MET A 1 211 ? 9.217 24.318 29.795 1.000 28.434 361 MET AAA C 1
ATOM 1494 O O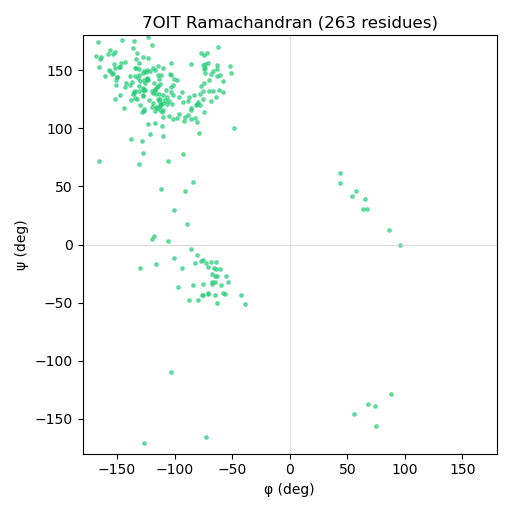 . MET A 1 211 ? 8.835 24.277 30.996 1.000 28.151 361 MET AAA O 1
ATOM 1499 N N . LYS A 1 212 ? 9.430 25.454 29.135 1.000 24.629 362 LYS AAA N 1
ATOM 1500 C CA . LYS A 1 212 ? 9.110 26.762 29.730 1.000 24.644 362 LYS AAA CA 1
ATOM 1501 C C . LYS A 1 212 ? 8.082 27.471 28.858 1.000 24.299 362 LYS AAA C 1
ATOM 1502 O O . LYS A 1 212 ? 7.729 26.995 27.757 1.000 22.618 362 LYS AAA O 1
ATOM 1508 N N . GLU A 1 213 ? 7.581 28.587 29.376 1.000 23.215 363 GLU AAA N 1
ATOM 1509 C CA . GLU A 1 213 ? 6.605 29.390 28.615 1.000 22.546 363 GLU AAA CA 1
ATOM 1510 C C . GLU A 1 213 ? 6.787 30.841 28.963 1.000 21.468 363 GLU AAA C 1
ATOM 1511 O O . GLU A 1 213 ? 7.280 31.162 30.064 1.000 23.213 363 GLU AAA O 1
ATOM 1517 N N . SER A 1 214 ? 6.437 31.706 28.028 1.000 19.540 364 SER AAA N 1
ATOM 1518 C CA . SER A 1 214 ? 6.414 33.149 28.294 1.000 19.860 364 SER AAA CA 1
ATOM 1519 C C . SER A 1 214 ? 5.274 33.769 27.515 1.000 20.761 364 SER AAA C 1
ATOM 1520 O O . SER A 1 214 ? 4.581 33.064 26.710 1.000 21.317 364 SER AAA O 1
ATOM 1523 N N . GLN A 1 215 ? 5.096 35.069 27.733 1.000 20.800 365 GLN AAA N 1
ATOM 1524 C CA . GLN A 1 215 ? 3.924 35.777 27.185 1.000 19.762 365 GLN AAA CA 1
ATOM 1525 C C . GLN A 1 215 ? 4.287 37.223 26.911 1.000 18.557 365 GLN AAA C 1
ATOM 1526 O O . GLN A 1 215 ? 5.020 37.842 27.688 1.000 18.666 365 GLN AAA O 1
ATOM 1532 N N . ILE A 1 216 ? 3.706 37.733 25.835 1.000 19.978 366 ILE AAA N 1
ATOM 1533 C CA . ILE A 1 216 ? 3.694 39.154 25.451 1.000 18.681 366 ILE AAA CA 1
ATOM 1534 C C . ILE A 1 216 ? 2.249 39.612 25.303 1.000 19.301 366 ILE AAA C 1
ATOM 1535 O O . ILE A 1 216 ? 1.431 38.860 24.723 1.000 19.616 366 ILE AAA O 1
ATOM 1540 N N . SER A 1 217 ? 2.012 40.847 25.744 1.000 19.613 367 SER AAA N 1
ATOM 1541 C CA . SER A 1 217 ? 0.681 41.474 25.645 1.000 20.834 367 SER AAA CA 1
ATOM 1542 C C . SER A 1 217 ? 0.849 42.871 25.083 1.000 20.538 367 SER AAA C 1
ATOM 1543 O O . SER A 1 217 ? 1.603 43.677 25.667 1.000 20.794 367 SER AAA O 1
ATOM 1546 N N . ALA A 1 218 ? 0.126 43.162 23.991 1.000 23.337 368 ALA AAA N 1
ATOM 1547 C CA . ALA A 1 218 ? 0.176 44.479 23.344 1.000 23.535 368 ALA AAA CA 1
ATOM 1548 C C . ALA A 1 218 ? -1.244 45.042 23.268 1.000 25.327 368 ALA AAA C 1
ATOM 1549 O O . ALA A 1 218 ? -2.189 44.266 23.022 1.000 26.131 368 ALA AAA O 1
ATOM 1551 N N . GLU A 1 219 ? -1.337 46.347 23.468 1.000 26.482 369 GLU AAA N 1
ATOM 1552 C CA . GLU A 1 219 ? -2.581 47.112 23.161 1.000 29.191 369 GLU AAA CA 1
ATOM 1553 C C . GLU A 1 219 ? -2.241 48.038 21.988 1.000 27.164 369 GLU AAA C 1
ATOM 1554 O O . GLU A 1 219 ? -1.355 48.877 22.168 1.000 28.310 369 GLU AAA O 1
ATOM 1560 N N . ILE A 1 220 ? -2.879 47.828 20.847 1.000 29.557 370 ILE AAA N 1
ATOM 1561 C CA . ILE A 1 220 ? -2.639 48.598 19.601 1.000 29.481 370 ILE AAA CA 1
ATOM 1562 C C . ILE A 1 220 ? -3.823 49.563 19.442 1.000 34.208 370 ILE AAA C 1
ATOM 1563 O O . ILE A 1 220 ? -4.946 49.090 19.305 1.000 36.226 370 ILE AAA O 1
ATOM 1568 N N . GLU A 1 221 ? -3.549 50.840 19.603 1.000 35.455 371 GLU AAA N 1
ATOM 1569 C CA . GLU A 1 221 ? -4.494 51.943 19.258 1.000 38.511 371 GLU AAA CA 1
ATOM 1570 C C . GLU A 1 221 ? -4.495 52.086 17.731 1.000 36.263 371 GLU AAA C 1
ATOM 1571 O O . GLU A 1 221 ? -3.398 52.177 17.112 1.000 31.567 371 GLU AAA O 1
ATOM 1577 N N . LEU A 1 222 ? -5.689 52.162 17.133 1.000 34.064 372 LEU AAA N 1
ATOM 1578 C CA . LEU A 1 222 ? -5.883 52.233 15.669 1.000 34.343 372 LEU AAA CA 1
ATOM 1579 C C . LEU A 1 222 ? -6.422 53.622 15.294 1.000 33.014 372 LEU AAA C 1
ATOM 1580 O O . LEU A 1 222 ? -7.166 54.197 16.104 1.000 37.266 372 LEU AAA O 1
ATOM 1585 N N . LEU A 1 223 ? -6.029 54.120 14.131 1.000 35.302 373 LEU AAA N 1
ATOM 1586 C CA . LEU A 1 223 ? -6.633 55.366 13.578 1.000 34.354 373 LEU AAA CA 1
ATOM 1587 C C . LEU A 1 223 ? -7.985 54.982 12.994 1.000 41.357 373 LEU AAA C 1
ATOM 1588 O O . LEU A 1 223 ? -8.092 54.026 12.222 1.000 39.425 373 LEU AAA O 1
ATOM 1593 N N . PRO A 1 224 ? -9.057 55.714 13.355 1.000 38.458 374 PRO AAA N 1
ATOM 1594 C CA . PRO A 1 224 ? -10.387 55.432 12.817 1.000 41.186 374 PRO AAA CA 1
ATOM 1595 C C . PRO A 1 224 ? -10.371 55.621 11.291 1.000 38.428 374 PRO AAA C 1
ATOM 1596 O O . PRO A 1 224 ? -9.825 56.603 10.845 1.000 39.048 374 PRO AAA O 1
ATOM 1600 N N . THR A 1 225 ? -10.929 54.671 10.548 1.000 39.647 375 THR AAA N 1
ATOM 1601 C CA . THR A 1 225 ? -11.201 54.768 9.088 1.000 44.775 375 THR AAA CA 1
ATOM 1602 C C . THR A 1 225 ? -12.706 54.520 8.836 1.000 42.697 375 THR AAA C 1
ATOM 1603 O O . THR A 1 225 ? -13.468 54.295 9.790 1.000 45.008 375 THR AAA O 1
ATOM 1607 N N . ASN A 1 226 ? -13.148 54.591 7.583 1.000 47.032 376 ASN AAA N 1
ATOM 1608 C CA . ASN A 1 226 ? -14.541 54.224 7.205 1.000 50.165 376 ASN AAA CA 1
ATOM 1609 C C . ASN A 1 226 ? -14.583 52.686 7.316 1.000 54.925 376 ASN AAA C 1
ATOM 1610 O O . ASN A 1 226 ? -13.596 52.120 7.879 1.000 52.013 376 ASN AAA O 1
ATOM 1615 N N . ASP A 1 227 ? -15.592 52.001 6.773 1.000 61.184 377 ASP AAA N 1
ATOM 1616 C CA . ASP A 1 227 ? -15.547 50.513 6.579 1.000 71.569 377 ASP AAA CA 1
ATOM 1617 C C . ASP A 1 227 ? -16.066 49.822 7.847 1.000 68.812 377 ASP AAA C 1
ATOM 1618 O O . ASP A 1 227 ? -15.471 48.788 8.198 1.000 75.030 377 ASP AAA O 1
ATOM 1623 N N . TRP A 1 231 ? -9.039 43.150 10.266 1.000 65.805 381 TRP AAA N 1
ATOM 1624 C CA . TRP A 1 231 ? -7.652 43.388 9.766 1.000 63.545 381 TRP AAA CA 1
ATOM 1625 C C . TRP A 1 231 ? -7.166 42.130 9.030 1.000 47.040 381 TRP AAA C 1
ATOM 1626 O O . TRP A 1 231 ? -7.630 41.049 9.428 1.000 50.555 381 TRP AAA O 1
ATOM 1637 N N . ALA A 1 232 ? -6.300 42.326 8.022 1.000 48.570 382 ALA AAA N 1
ATOM 1638 C CA . ALA A 1 232 ? -5.665 41.361 7.076 1.000 56.514 382 ALA AAA CA 1
ATOM 1639 C C . ALA A 1 232 ? -4.299 40.863 7.582 1.000 55.444 382 ALA AAA C 1
ATOM 1640 O O . ALA A 1 232 ? -3.255 41.276 6.994 1.000 59.382 382 ALA AAA O 1
ATOM 1642 N N . ARG A 1 233 ? -4.282 39.935 8.535 1.000 56.259 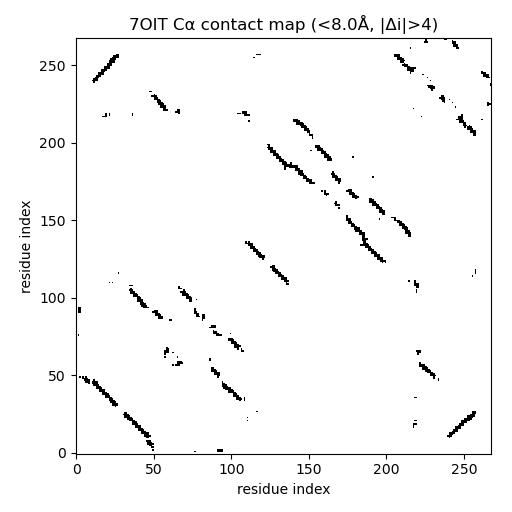383 ARG AAA N 1
ATOM 1643 C CA . ARG A 1 233 ? -3.079 39.646 9.374 1.000 59.040 383 ARG AAA CA 1
ATOM 1644 C C . ARG A 1 233 ? -2.072 38.743 8.664 1.000 50.490 383 ARG AAA C 1
ATOM 1645 O O . ARG A 1 233 ? -2.372 37.594 8.361 1.000 47.496 383 ARG AAA O 1
ATOM 1653 N N . PRO A 1 234 ? -0.816 39.199 8.472 1.000 48.828 384 PRO AAA N 1
ATOM 1654 C CA . PRO A 1 234 ? 0.277 38.269 8.226 1.000 49.235 384 PRO AAA CA 1
ATOM 1655 C C . PRO A 1 234 ? 0.446 37.344 9.440 1.000 44.711 384 PRO AAA C 1
ATOM 1656 O O . PRO A 1 234 ? -0.212 37.438 10.495 1.000 38.980 384 PRO AAA O 1
ATOM 1660 N N . PRO A 1 235 ? 1.276 36.307 9.267 1.000 37.130 385 PRO AAA N 1
ATOM 1661 C CA . PRO A 1 235 ? 1.521 35.368 10.356 1.000 29.642 385 PRO AAA CA 1
ATOM 1662 C C . PRO A 1 235 ? 2.494 35.966 11.381 1.000 27.238 385 PRO AAA C 1
ATOM 1663 O O . PRO A 1 235 ? 3.197 36.926 11.101 1.000 29.714 385 PRO AAA O 1
ATOM 1667 N N . ILE A 1 236 ? 2.541 35.331 12.550 1.000 26.697 386 ILE AAA N 1
ATOM 1668 C CA . ILE A 1 236 ? 3.591 35.636 13.560 1.000 24.852 386 ILE AAA CA 1
ATOM 1669 C C . ILE A 1 236 ? 4.786 34.740 13.223 1.000 25.534 386 ILE AAA C 1
ATOM 1670 O O . ILE A 1 236 ? 4.565 33.522 13.070 1.000 27.067 386 ILE AAA O 1
ATOM 1675 N N . SER A 1 237 ? 5.948 35.327 13.081 1.000 23.526 387 SER AAA N 1
ATOM 1676 C CA . SER A 1 237 ? 7.135 34.525 12.697 1.000 25.783 387 SER AAA CA 1
ATOM 1677 C C . SER A 1 237 ? 8.109 34.427 13.871 1.000 26.109 387 SER AAA C 1
ATOM 1678 O O . SER A 1 237 ? 8.131 35.304 14.778 1.000 25.031 387 SER AAA O 1
ATOM 1681 N N . MET A 1 238 ? 8.883 33.341 13.924 1.000 23.201 388 MET AAA N 1
ATOM 1682 C CA . MET A 1 238 ? 9.930 33.242 14.946 1.000 23.229 388 MET AAA CA 1
ATOM 1683 C C . MET A 1 238 ? 11.281 33.009 14.305 1.000 22.610 388 MET AAA C 1
ATOM 1684 O O . MET A 1 238 ? 11.365 32.328 13.281 1.000 25.393 388 MET AAA O 1
ATOM 1689 N N . ASN A 1 239 ? 12.283 33.496 14.968 1.000 23.422 389 ASN AAA N 1
ATOM 1690 C CA . ASN A 1 239 ? 13.677 33.062 14.785 1.000 24.283 389 ASN AAA CA 1
ATOM 1691 C C . ASN A 1 239 ? 14.124 32.392 16.079 1.000 23.821 389 ASN AAA C 1
ATOM 1692 O O . ASN A 1 239 ? 13.699 32.812 17.189 1.000 24.261 389 ASN AAA O 1
ATOM 1697 N N . PHE A 1 240 ? 14.977 31.370 15.969 1.000 20.349 390 PHE AAA N 1
ATOM 1698 C CA . PHE A 1 240 ? 15.593 30.746 17.143 1.000 21.367 390 PHE AAA CA 1
ATOM 1699 C C . PHE A 1 240 ? 16.733 29.824 16.690 1.000 21.247 390 PHE AAA C 1
ATOM 1700 O O . PHE A 1 240 ? 16.780 29.436 15.515 1.000 21.853 390 PHE AAA O 1
ATOM 1708 N N . GLU A 1 241 ? 17.582 29.502 17.646 1.000 21.439 391 GLU AAA N 1
ATOM 1709 C CA . GLU A 1 241 ? 18.588 28.430 17.501 1.000 21.908 391 GLU AAA CA 1
ATOM 1710 C C . GLU A 1 241 ? 18.436 27.474 18.687 1.000 20.688 391 GLU AAA C 1
ATOM 1711 O O . GLU A 1 241 ? 18.298 27.911 19.855 1.000 22.578 391 GLU AAA O 1
ATOM 1717 N N . VAL A 1 242 ? 18.452 26.179 18.397 1.000 19.871 392 VAL AAA N 1
ATOM 1718 C CA . VAL A 1 242 ? 18.350 25.131 19.428 1.000 19.849 392 VAL AAA CA 1
ATOM 1719 C C . VAL A 1 242 ? 19.512 24.155 19.250 1.000 21.801 392 VAL AAA C 1
ATOM 1720 O O . VAL A 1 242 ? 19.981 23.933 18.152 1.000 22.877 392 VAL AAA O 1
ATOM 1724 N N . PRO A 1 243 ? 19.979 23.599 20.369 1.000 22.315 393 PRO AAA N 1
ATOM 1725 C CA . PRO A 1 243 ? 21.145 22.715 20.367 1.000 22.458 393 PRO AAA CA 1
ATOM 1726 C C . PRO A 1 243 ? 20.748 21.247 20.179 1.000 21.497 393 PRO AAA C 1
ATOM 1727 O O . PRO A 1 243 ? 21.210 20.342 20.892 1.000 25.387 393 PRO AAA O 1
ATOM 1731 N N . PHE A 1 244 ? 19.864 20.984 19.224 1.000 19.351 394 PHE AAA N 1
ATOM 1732 C CA . PHE A 1 244 ? 19.434 19.628 18.846 1.000 18.528 394 PHE AAA CA 1
ATOM 1733 C C . PHE A 1 244 ? 18.932 19.683 17.401 1.000 18.663 394 PHE AAA C 1
ATOM 1734 O O . PHE A 1 244 ? 18.729 20.778 16.853 1.000 20.765 394 PHE AAA O 1
ATOM 1742 N N . ALA A 1 245 ? 18.749 18.511 16.815 1.000 20.690 395 ALA AAA N 1
ATOM 1743 C CA . ALA A 1 245 ? 18.184 18.321 15.456 1.000 20.202 395 ALA AAA CA 1
ATOM 1744 C C . ALA A 1 245 ? 16.681 18.218 15.588 1.000 19.156 395 ALA AAA C 1
ATOM 1745 O O . ALA A 1 245 ? 16.143 17.223 16.085 1.000 19.878 395 ALA AAA O 1
ATOM 1747 N N . PRO A 1 246 ? 15.906 19.207 15.100 1.000 18.534 396 PRO AAA N 1
ATOM 1748 C CA . PRO A 1 246 ? 14.442 19.051 15.124 1.000 20.059 396 PRO AAA CA 1
ATOM 1749 C C . PRO A 1 246 ? 13.917 17.902 14.262 1.000 21.228 396 PRO AAA C 1
ATOM 1750 O O . PRO A 1 246 ? 12.813 17.432 14.505 1.000 22.375 396 PRO AAA O 1
ATOM 1754 N N . SER A 1 247 ? 14.740 17.363 13.345 1.000 19.707 397 SER AAA N 1
ATOM 1755 C CA . SER A 1 247 ? 14.359 16.134 12.612 1.000 19.851 397 SER AAA CA 1
ATOM 1756 C C . SER A 1 247 ? 14.222 14.962 13.588 1.000 22.016 397 SER AAA C 1
ATOM 1757 O O . SER A 1 247 ? 13.543 13.955 13.232 1.000 22.737 397 SER AAA O 1
ATOM 1760 N N . GLY A 1 248 ? 14.942 15.002 14.702 1.000 20.804 398 GLY AAA N 1
ATOM 1761 C CA . GLY A 1 248 ? 15.123 13.834 15.593 1.000 22.036 398 GLY AAA CA 1
ATOM 1762 C C . GLY A 1 248 ? 16.420 13.060 15.333 1.000 21.379 398 GLY AAA C 1
ATOM 1763 O O . GLY A 1 248 ? 16.702 12.084 16.082 1.000 22.094 398 GLY AAA O 1
ATOM 1764 N N . LEU A 1 249 ? 17.195 13.511 14.354 1.000 22.552 399 LEU AAA N 1
ATOM 1765 C CA . LEU A 1 249 ? 18.469 12.838 14.000 1.000 22.859 399 LEU AAA CA 1
ATOM 1766 C C . LEU A 1 249 ? 19.398 12.795 15.216 1.000 22.290 399 LEU AAA C 1
ATOM 1767 O O . LEU A 1 249 ? 19.644 13.810 15.891 1.000 22.024 399 LEU AAA O 1
ATOM 1772 N N . LYS A 1 250 ? 19.937 11.612 15.478 1.000 22.533 400 LYS AAA N 1
ATOM 1773 C CA . LYS A 1 250 ? 21.039 11.419 16.438 1.000 23.452 400 LYS AAA CA 1
ATOM 1774 C C . LYS A 1 250 ? 22.171 10.663 15.752 1.000 21.938 400 LYS AAA C 1
ATOM 1775 O O . LYS A 1 250 ? 21.927 9.619 15.111 1.000 23.366 400 LYS AAA O 1
ATOM 1781 N N . VAL A 1 251 ? 23.370 11.144 15.908 1.000 21.014 401 VAL AAA N 1
ATOM 1782 C CA . VAL A 1 251 ? 24.569 10.406 15.429 1.000 22.586 401 VAL AAA CA 1
ATOM 1783 C C . VAL A 1 251 ? 24.833 9.259 16.409 1.000 23.417 401 VAL AAA C 1
ATOM 1784 O O . VAL A 1 251 ? 24.981 9.519 17.628 1.000 24.327 401 VAL AAA O 1
ATOM 1788 N N . ARG A 1 252 ? 24.913 8.053 15.898 1.000 25.054 402 ARG AAA N 1
ATOM 1789 C CA . ARG A 1 252 ? 25.153 6.872 16.767 1.000 25.136 402 ARG AAA CA 1
ATOM 1790 C C . ARG A 1 252 ? 26.635 6.508 16.766 1.000 26.973 402 ARG AAA C 1
ATOM 1791 O O . ARG A 1 252 ? 27.152 6.104 17.834 1.000 27.379 402 ARG AAA O 1
ATOM 1799 N N . TYR A 1 253 ? 27.332 6.645 15.661 1.000 25.548 403 TYR AAA N 1
ATOM 1800 C CA . TYR A 1 253 ? 28.775 6.299 15.594 1.000 26.761 403 TYR AAA CA 1
ATOM 1801 C C . TYR A 1 253 ? 29.429 6.895 14.361 1.000 26.013 403 TYR AAA C 1
ATOM 1802 O O . TYR A 1 253 ? 28.774 7.224 13.397 1.000 23.455 403 TYR AAA O 1
ATOM 1811 N N . LEU A 1 254 ? 30.745 6.973 14.407 1.000 23.937 404 LEU AAA N 1
ATOM 1812 C CA . LEU A 1 254 ? 31.626 7.244 13.260 1.000 22.775 404 LEU AAA CA 1
ATOM 1813 C C . LEU A 1 254 ? 32.811 6.278 13.441 1.000 23.435 404 LEU AAA C 1
ATOM 1814 O O . LEU A 1 254 ? 33.682 6.561 14.252 1.000 26.504 404 LEU AAA O 1
ATOM 1819 N N . LYS A 1 255 ? 32.675 5.102 12.854 1.000 24.924 405 LYS AAA N 1
ATOM 1820 C CA . LYS A 1 255 ? 33.721 4.032 12.932 1.000 25.756 405 LYS AAA CA 1
ATOM 1821 C C . LYS A 1 255 ? 34.862 4.429 12.021 1.000 28.366 405 LYS AAA C 1
ATOM 1822 O O . LYS A 1 255 ? 34.610 4.970 10.889 1.000 25.685 405 LYS AAA O 1
ATOM 1828 N N . VAL A 1 256 ? 36.094 4.216 12.479 1.000 25.142 406 VAL AAA N 1
ATOM 1829 C CA . VAL A 1 256 ? 37.305 4.487 11.686 1.000 26.447 406 VAL AAA CA 1
ATOM 1830 C C . VAL A 1 256 ? 38.218 3.251 11.747 1.000 29.456 406 VAL AAA C 1
ATOM 1831 O O . VAL A 1 256 ? 38.472 2.750 12.857 1.000 31.401 406 VAL AAA O 1
ATOM 1835 N N . PHE A 1 257 ? 38.699 2.830 10.590 1.000 28.740 407 PHE AAA N 1
ATOM 1836 C CA . PHE A 1 257 ? 39.738 1.768 10.481 1.000 31.975 407 PHE AAA CA 1
ATOM 1837 C C . PHE A 1 257 ? 40.763 2.167 9.428 1.000 29.711 407 PHE AAA C 1
ATOM 1838 O O . PHE A 1 257 ? 40.401 2.416 8.281 1.000 31.067 407 PHE AAA O 1
ATOM 1846 N N . GLU A 1 258 ? 42.047 2.209 9.817 1.000 30.718 408 GLU AAA N 1
ATOM 1847 C CA . GLU A 1 258 ? 43.164 2.495 8.886 1.000 30.028 408 GLU AAA CA 1
ATOM 1848 C C . GLU A 1 258 ? 44.039 1.227 8.885 1.000 35.042 408 GLU AAA C 1
ATOM 1849 O O . GLU A 1 258 ? 44.662 0.953 9.899 1.000 34.269 408 GLU AAA O 1
ATOM 1855 N N . PRO A 1 259 ? 43.967 0.395 7.821 1.000 44.143 409 PRO AAA N 1
ATOM 1856 C CA . PRO A 1 259 ? 44.573 -0.943 7.811 1.000 50.977 409 PRO AAA CA 1
ATOM 1857 C C . PRO A 1 259 ? 46.109 -0.959 7.830 1.000 51.072 409 PRO AAA C 1
ATOM 1858 O O . PRO A 1 259 ? 46.650 -1.840 8.441 1.000 53.472 409 PRO AAA O 1
ATOM 1862 N N . LYS A 1 260 ? 46.777 0.004 7.194 1.000 50.239 410 LYS AAA N 1
ATOM 1863 C CA . LYS A 1 260 ? 48.264 0.034 7.127 1.000 47.054 410 LYS AAA CA 1
ATOM 1864 C C . LYS A 1 260 ? 48.790 0.581 8.447 1.000 53.116 410 LYS AAA C 1
ATOM 1865 O O . LYS A 1 260 ? 49.659 -0.058 9.062 1.000 47.639 410 LYS AAA O 1
ATOM 1871 N N . LEU A 1 261 ? 48.228 1.694 8.918 1.000 47.078 411 LEU AAA N 1
ATOM 1872 C CA . LEU A 1 261 ? 48.679 2.346 10.174 1.000 42.929 411 LEU AAA CA 1
ATOM 1873 C C . LEU A 1 261 ? 48.132 1.563 11.375 1.000 40.317 411 LEU AAA C 1
ATOM 1874 O O . LEU A 1 261 ? 48.613 1.779 12.468 1.000 43.015 411 LEU AAA O 1
ATOM 1879 N N . ASN A 1 262 ? 47.173 0.677 11.142 1.000 43.639 412 ASN AAA N 1
ATOM 1880 C CA . ASN A 1 262 ? 46.449 -0.095 12.182 1.000 49.536 412 ASN AAA CA 1
ATOM 1881 C C . ASN A 1 262 ? 46.048 0.787 13.387 1.000 55.434 412 ASN AAA C 1
ATOM 1882 O O . ASN A 1 262 ? 46.461 0.476 14.527 1.000 48.986 412 ASN AAA O 1
ATOM 1887 N N . TYR A 1 263 ? 45.214 1.822 13.181 1.000 44.212 413 TYR AAA N 1
ATOM 1888 C CA . TYR A 1 263 ? 44.530 2.544 14.285 1.000 36.642 413 TYR AAA CA 1
ATOM 1889 C C . TYR A 1 263 ? 43.023 2.348 14.031 1.000 42.713 413 TYR AAA C 1
ATOM 1890 O O . TYR A 1 263 ? 42.604 2.030 12.872 1.000 38.750 413 TYR AAA O 1
ATOM 1899 N N . SER A 1 264 ? 42.250 2.368 15.109 1.000 38.821 414 SER AAA N 1
ATOM 1900 C CA . SER A 1 264 ? 40.778 2.246 15.095 1.000 43.122 414 SER AAA CA 1
ATOM 1901 C C . SER A 1 264 ? 40.210 3.419 15.864 1.000 44.958 414 SER AAA C 1
ATOM 1902 O O . SER A 1 264 ? 41.006 4.323 16.246 1.000 38.726 414 SER AAA O 1
ATOM 1905 N N . ASP A 1 265 ? 38.904 3.298 16.079 1.000 48.399 415 ASP AAA N 1
ATOM 1906 C CA . ASP A 1 265 ? 38.014 4.186 16.857 1.000 52.734 415 ASP AAA CA 1
ATOM 1907 C C . ASP A 1 265 ? 38.702 4.682 18.087 1.000 52.924 415 ASP AAA C 1
ATOM 1908 O O . ASP A 1 265 ? 38.627 5.889 18.326 1.000 44.916 415 ASP AAA O 1
ATOM 1913 N N . HIS A 1 266 ? 39.260 3.737 18.845 1.000 52.631 416 HIS AAA N 1
ATOM 1914 C CA . HIS A 1 266 ? 39.699 3.935 20.242 1.000 51.837 416 HIS AAA CA 1
ATOM 1915 C C . HIS A 1 266 ? 40.830 4.939 20.188 1.000 44.981 416 HIS AAA C 1
ATOM 1916 O O . HIS A 1 266 ? 40.959 5.695 21.133 1.000 49.328 416 HIS AAA O 1
ATOM 1923 N N . ASP A 1 267 ? 41.537 4.996 19.052 1.000 36.183 417 ASP AAA N 1
ATOM 1924 C CA . ASP A 1 267 ? 42.682 5.896 18.813 1.000 35.752 417 ASP AAA CA 1
ATOM 1925 C C . ASP A 1 267 ? 42.203 7.277 18.309 1.000 32.266 417 ASP AAA C 1
ATOM 1926 O O . ASP A 1 267 ? 43.056 8.103 18.003 1.000 36.163 417 ASP AAA O 1
ATOM 1931 N N . VAL A 1 268 ? 40.903 7.483 18.067 1.000 27.330 418 VAL AAA N 1
ATOM 1932 C CA . VAL A 1 268 ? 40.449 8.729 17.379 1.000 25.746 418 VAL AAA CA 1
ATOM 1933 C C . VAL A 1 268 ? 39.598 9.501 18.378 1.000 22.012 418 VAL AAA C 1
ATOM 1934 O O . VAL A 1 268 ? 38.693 8.873 18.962 1.000 24.591 418 VAL AAA O 1
ATOM 1938 N N . ILE A 1 269 ? 39.828 10.798 18.445 1.000 22.590 419 ILE AAA N 1
ATOM 1939 C CA . ILE A 1 269 ? 39.031 11.680 19.310 1.000 22.373 419 ILE AAA CA 1
ATOM 1940 C C . ILE A 1 269 ? 37.880 12.229 18.461 1.000 23.912 419 ILE AAA C 1
ATOM 1941 O O . ILE A 1 269 ? 38.164 12.812 17.389 1.000 22.328 419 ILE AAA O 1
ATOM 1946 N N . LYS A 1 270 ? 36.654 11.985 18.910 1.000 21.938 420 LYS AAA N 1
ATOM 1947 C CA . LYS A 1 270 ? 35.456 12.230 18.053 1.000 20.424 420 LYS AAA CA 1
ATOM 1948 C C . LYS A 1 270 ? 34.436 13.124 18.752 1.000 20.318 420 LYS AAA C 1
ATOM 1949 O O . LYS A 1 270 ? 34.062 12.857 19.863 1.000 21.251 420 LYS AAA O 1
ATOM 1955 N N . TRP A 1 271 ? 33.953 14.125 18.033 1.000 19.147 421 TRP AAA N 1
ATOM 1956 C CA . TRP A 1 271 ? 33.011 15.122 18.583 1.000 19.760 421 TRP AAA CA 1
ATOM 1957 C C . TRP A 1 271 ? 31.818 15.279 17.642 1.000 20.145 421 TRP AAA C 1
ATOM 1958 O O . TRP A 1 271 ? 32.019 15.201 16.427 1.000 19.898 421 TRP AAA O 1
ATOM 1969 N N . VAL A 1 272 ? 30.670 15.634 18.220 1.000 20.137 422 VAL AAA N 1
ATOM 1970 C CA . VAL A 1 272 ? 29.438 15.926 17.438 1.000 20.549 422 VAL AAA CA 1
ATOM 1971 C C . VAL A 1 272 ? 28.770 17.168 18.027 1.000 19.106 422 VAL AAA C 1
ATOM 1972 O O . VAL A 1 272 ? 28.786 17.339 19.270 1.000 20.537 422 VAL AAA O 1
ATOM 1976 N N . ARG A 1 273 ? 28.275 18.018 17.142 1.000 19.547 423 ARG AAA N 1
ATOM 1977 C CA . ARG A 1 273 ? 27.499 19.219 17.559 1.000 19.367 423 ARG AAA CA 1
ATOM 1978 C C . ARG A 1 273 ? 26.203 19.233 16.748 1.000 19.406 423 ARG AAA C 1
ATOM 1979 O O . ARG A 1 273 ? 26.225 18.887 15.541 1.000 20.653 423 ARG AAA O 1
ATOM 1987 N 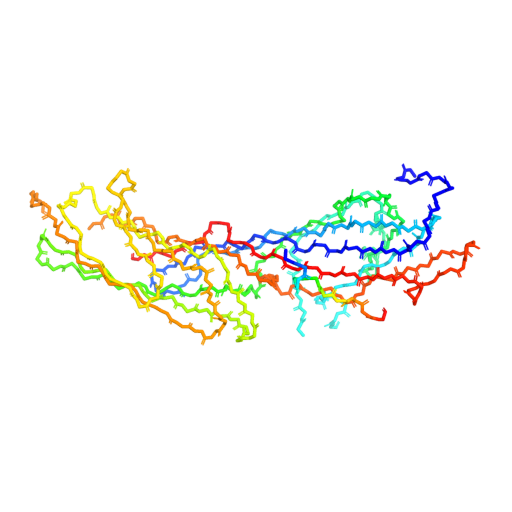N . TYR A 1 274 ? 25.125 19.606 17.409 1.000 19.516 424 TYR AAA N 1
ATOM 1988 C CA . TYR A 1 274 ? 23.827 19.797 16.730 1.000 18.103 424 TYR AAA CA 1
ATOM 1989 C C . TYR A 1 274 ? 23.425 21.258 16.801 1.000 21.286 424 TYR AAA C 1
ATOM 1990 O O . TYR A 1 274 ? 23.392 21.831 17.937 1.000 22.767 424 TYR AAA O 1
ATOM 1999 N N . ILE A 1 275 ? 23.151 21.843 15.646 1.000 21.284 425 ILE AAA N 1
ATOM 2000 C CA . ILE A 1 275 ? 22.583 23.226 15.589 1.000 22.363 425 ILE AAA CA 1
ATOM 2001 C C . ILE A 1 275 ? 21.323 23.178 14.736 1.000 21.515 425 ILE AAA C 1
ATOM 2002 O O . ILE A 1 275 ? 21.438 22.962 13.509 1.000 22.817 425 ILE AAA O 1
ATOM 2007 N N . GLY A 1 276 ? 20.183 23.442 15.381 1.000 20.025 426 GLY AAA N 1
ATOM 2008 C CA . GLY A 1 276 ? 18.868 23.554 14.766 1.000 21.007 426 GLY AAA CA 1
ATOM 2009 C C . GLY A 1 276 ? 18.494 25.027 14.702 1.000 22.345 426 GLY AAA C 1
ATOM 2010 O O . GLY A 1 276 ? 18.726 25.730 15.680 1.000 24.337 426 GLY AAA O 1
ATOM 2011 N N . ARG A 1 277 ? 18.196 25.518 13.525 1.000 21.906 427 ARG AAA N 1
ATOM 2012 C CA . ARG A 1 277 ? 17.789 26.922 13.373 1.000 21.339 427 ARG AAA CA 1
ATOM 2013 C C . ARG A 1 277 ? 16.402 26.980 12.744 1.000 21.616 427 ARG AAA C 1
ATOM 2014 O O . ARG A 1 277 ? 16.019 26.132 11.938 1.000 21.191 427 ARG AAA O 1
ATOM 2022 N N . SER A 1 278 ? 15.633 28.013 13.098 1.000 21.433 428 SER AAA N 1
ATOM 2023 C CA . SER A 1 278 ? 14.397 28.306 12.370 1.000 20.142 428 SER AAA CA 1
ATOM 2024 C C . SER A 1 278 ? 14.767 28.593 10.905 1.000 20.328 428 SER AAA C 1
ATOM 2025 O O . SER A 1 278 ? 15.762 29.292 10.642 1.000 21.597 428 SER AAA O 1
ATOM 2028 N N . GLY A 1 279 ? 13.887 28.199 10.004 1.000 22.040 429 GLY AAA N 1
ATOM 2029 C CA . GLY A 1 279 ? 13.853 28.712 8.627 1.000 21.813 429 GLY AAA CA 1
ATOM 2030 C C . GLY A 1 279 ? 12.694 29.705 8.540 1.000 21.623 429 GLY AAA C 1
ATOM 2031 O O . GLY A 1 279 ? 12.813 30.780 9.141 1.000 27.903 429 GLY AAA O 1
ATOM 2032 N N . ILE A 1 280 ? 11.645 29.337 7.843 1.000 22.431 430 ILE AAA N 1
ATOM 2033 C CA . ILE A 1 280 ? 10.366 30.080 7.816 1.000 24.488 430 ILE AAA CA 1
ATOM 2034 C C . ILE A 1 280 ? 9.479 29.360 8.804 1.000 20.717 430 ILE AAA C 1
ATOM 2035 O O . ILE A 1 280 ? 9.067 28.244 8.550 1.000 21.547 430 ILE AAA O 1
ATOM 2040 N N . TYR A 1 281 ? 9.229 30.010 9.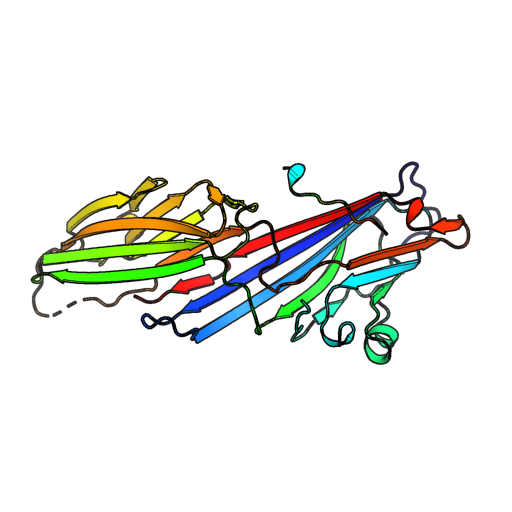946 1.000 21.697 431 TYR AAA N 1
ATOM 2041 C CA . TYR A 1 281 ? 8.562 29.365 11.105 1.000 19.893 431 TYR AAA CA 1
ATOM 2042 C C . TYR A 1 281 ? 7.389 30.263 11.534 1.000 19.958 431 TYR AAA C 1
ATOM 2043 O O . TYR A 1 281 ? 7.605 31.208 12.334 1.000 22.162 431 TYR AAA O 1
ATOM 2052 N N . GLU A 1 282 ? 6.254 29.997 10.911 1.000 20.290 432 GLU AAA N 1
ATOM 2053 C CA . GLU A 1 282 ? 5.108 30.954 10.874 1.000 23.121 432 GLU AAA CA 1
ATOM 2054 C C . GLU A 1 282 ? 3.911 30.311 11.553 1.000 21.803 432 GLU AAA C 1
ATOM 2055 O O . GLU A 1 282 ? 3.506 29.167 11.194 1.000 22.363 432 GLU AAA O 1
ATOM 2061 N N . THR A 1 283 ? 3.197 31.129 12.351 1.000 22.580 433 THR AAA N 1
ATOM 2062 C CA . THR A 1 283 ? 1.940 30.749 12.990 1.000 23.370 433 THR AAA CA 1
ATOM 2063 C C . THR A 1 283 ? 0.898 31.820 12.663 1.000 25.360 433 THR AAA C 1
ATOM 2064 O O . THR A 1 283 ? 1.126 32.995 13.017 1.000 25.719 433 THR AAA O 1
ATOM 2068 N N . ARG A 1 284 ? -0.107 31.432 11.909 1.000 26.978 434 ARG AAA N 1
ATOM 2069 C CA . ARG A 1 284 ? -1.184 32.382 11.554 1.000 28.334 434 ARG AAA CA 1
ATOM 2070 C C . ARG A 1 284 ? -1.962 32.745 12.830 1.000 29.927 434 ARG AAA C 1
ATOM 2071 O O . ARG A 1 284 ? -2.138 31.888 13.701 1.000 31.143 434 ARG AAA O 1
ATOM 2079 N N . CYS A 1 285 ? -2.498 33.956 12.866 1.000 36.981 435 CYS AAA N 1
ATOM 2080 C CA . CYS A 1 285 ? -3.311 34.418 14.018 1.000 41.777 435 CYS AAA CA 1
ATOM 2081 C C . CYS A 1 285 ? -4.709 34.776 13.512 1.000 52.348 435 CYS AAA C 1
ATOM 2082 O O . CYS A 1 285 ? -4.992 34.834 12.291 1.000 46.628 435 CYS AAA O 1
ATOM 2086 N N . ASP B 2 2 ? 31.306 28.555 21.330 1.000 36.847 107 ASP BBB N 1
ATOM 2087 C CA . ASP B 2 2 ? 30.784 27.858 22.516 1.000 34.305 107 ASP BBB CA 1
ATOM 2088 C C . ASP B 2 2 ? 31.167 26.378 22.439 1.000 27.721 107 ASP BBB C 1
ATOM 2089 O O . ASP B 2 2 ? 30.435 25.525 21.832 1.000 29.072 107 ASP BBB O 1
ATOM 2094 N N . LEU B 2 3 ? 32.262 26.063 23.116 1.000 25.706 108 LEU BBB N 1
ATOM 2095 C CA . LEU B 2 3 ? 32.785 24.699 23.063 1.000 25.488 108 LEU BBB CA 1
ATOM 2096 C C . LEU B 2 3 ? 31.890 23.761 23.861 1.000 23.473 108 LEU BBB C 1
ATOM 2097 O O . LEU B 2 3 ? 32.020 22.554 23.658 1.000 22.456 108 LEU BBB O 1
ATOM 2102 N N . LEU B 2 4 ? 31.003 24.251 24.732 1.000 23.633 109 LEU BBB N 1
ATOM 2103 C CA . LEU B 2 4 ? 30.127 23.323 25.488 1.000 25.590 109 LEU BBB CA 1
ATOM 2104 C C . LEU B 2 4 ? 29.127 22.642 24.528 1.000 24.079 109 LEU BBB C 1
ATOM 2105 O O . LEU B 2 4 ? 28.504 21.661 24.967 1.000 26.819 109 LEU BBB O 1
ATOM 2110 N N . ALA B 2 5 ? 28.962 23.149 23.323 1.000 22.853 110 ALA BBB N 1
ATOM 2111 C CA . ALA B 2 5 ? 28.019 22.559 22.344 1.000 23.890 110 ALA BBB CA 1
ATOM 2112 C C . ALA B 2 5 ? 28.601 21.259 21.747 1.000 26.046 110 ALA BBB C 1
ATOM 2113 O O . ALA B 2 5 ? 27.822 20.477 21.095 1.000 25.531 110 ALA BBB O 1
ATOM 2115 N N . TRP B 2 6 ? 29.900 20.988 21.934 1.000 23.976 111 TRP BBB N 1
ATOM 2116 C CA . TRP B 2 6 ? 30.515 19.763 21.354 1.000 21.134 111 TRP BBB CA 1
ATOM 2117 C C . TRP B 2 6 ? 30.359 18.632 22.345 1.000 23.525 111 TRP BBB C 1
ATOM 2118 O O . TRP B 2 6 ? 30.762 18.751 23.510 1.000 23.342 111 TRP BBB O 1
ATOM 2129 N N . ASP B 2 7 ? 29.743 17.557 21.890 1.000 21.736 112 ASP BBB N 1
ATOM 2130 C CA . ASP B 2 7 ? 29.574 16.333 22.679 1.000 22.032 112 ASP BBB CA 1
ATOM 2131 C C . ASP B 2 7 ? 30.554 15.296 22.186 1.000 21.471 112 ASP BBB C 1
ATOM 2132 O O . ASP B 2 7 ? 30.882 15.183 21.015 1.000 22.661 112 ASP BBB O 1
ATOM 2137 N N . PRO B 2 8 ? 31.041 14.460 23.097 1.000 21.470 113 PRO BBB N 1
ATOM 2138 C CA . PRO B 2 8 ? 31.904 13.377 22.699 1.000 21.432 113 PRO BBB CA 1
ATOM 2139 C C . PRO B 2 8 ? 31.127 12.270 22.008 1.000 23.915 113 PRO BBB C 1
ATOM 2140 O O . PRO B 2 8 ? 29.970 12.033 22.348 1.000 25.190 113 PRO BBB O 1
ATOM 2144 N N . LEU B 2 9 ? 31.758 11.604 21.056 1.000 24.913 114 LEU BBB N 1
ATOM 2145 C CA . LEU B 2 9 ? 31.209 10.371 20.503 1.000 26.386 114 LEU BBB CA 1
ATOM 2146 C C . LEU B 2 9 ? 32.100 9.219 20.974 1.000 31.559 114 LEU BBB C 1
ATOM 2147 O O . LEU B 2 9 ? 33.282 9.142 20.559 1.000 30.135 114 LEU BBB O 1
ATOM 2152 N N . PHE B 2 10 ? 31.554 8.410 21.863 1.000 31.997 115 PHE BBB N 1
ATOM 2153 C CA . PHE B 2 10 ? 32.265 7.259 22.460 1.000 37.828 115 PHE BBB CA 1
ATOM 2154 C C . PHE B 2 10 ? 31.747 5.988 21.776 1.000 39.243 115 PHE BBB C 1
ATOM 2155 O O . PHE B 2 10 ? 30.588 6.012 21.295 1.000 44.497 115 PHE BBB O 1
ATOM 2163 N N . GLY B 2 11 ? 32.542 4.926 21.776 1.000 57.247 116 GLY BBB N 1
ATOM 2164 C CA . GLY B 2 11 ? 32.319 3.707 20.972 1.000 65.922 116 GLY BBB CA 1
ATOM 2165 C C . GLY B 2 11 ? 32.810 3.919 19.548 1.000 79.736 116 GLY BBB C 1
ATOM 2166 O O . GLY B 2 11 ? 32.045 3.773 18.576 1.000 89.677 116 GLY BBB O 1
#